Protein AF-A0A956BVB5-F1 (afdb_monomer_lite)

Foldseek 3Di:
DDQQPLVVCLVVLPLVSLQVNLVVCAVPLVVLLVVLVPDPDLSSLLSSLSSCLVPDDPSCLVSLLVLLVRDQDPDPCNVSSLLSNQSSLCRNVVHPVSSVVCVVPVVVSVVVSCCSNVVDDDPPPPPPPPPPPPPPDDPDDDDDDDDDDDDDDDDDDDDDDDPPDDDDDPVVVVVVVVVVVVVVVVVPDPDPPDDDDD

pLDDT: mean 77.58, std 19.48, range [37.84, 96.62]

Structure (mmCIF, N/CA/C/O backbone):
data_AF-A0A956BVB5-F1
#
_entry.id   AF-A0A956BVB5-F1
#
loop_
_atom_site.group_PDB
_atom_site.id
_atom_site.type_symbol
_atom_site.label_atom_id
_atom_site.label_alt_id
_atom_site.label_comp_id
_atom_site.label_asym_id
_atom_site.label_entity_id
_atom_site.label_seq_id
_atom_site.pdbx_PDB_ins_code
_atom_site.Cartn_x
_atom_site.Cartn_y
_atom_site.Cartn_z
_atom_site.occupancy
_atom_site.B_iso_or_equiv
_atom_site.auth_seq_id
_atom_site.auth_comp_id
_atom_site.auth_asym_id
_atom_site.auth_atom_id
_atom_site.pdbx_PDB_model_num
ATOM 1 N N . MET A 1 1 ? 12.104 -18.283 -15.709 1.00 55.97 1 MET A N 1
ATOM 2 C CA . MET A 1 1 ? 11.469 -16.970 -15.496 1.00 55.97 1 MET A CA 1
ATOM 3 C C . MET A 1 1 ? 12.466 -16.185 -14.679 1.00 55.97 1 MET A C 1
ATOM 5 O O . MET A 1 1 ? 12.850 -16.684 -13.627 1.00 55.97 1 MET A O 1
ATOM 9 N N . ASP A 1 2 ? 12.979 -15.084 -15.215 1.00 73.81 2 ASP A N 1
ATOM 10 C CA . ASP A 1 2 ? 13.984 -14.280 -14.521 1.00 73.81 2 ASP A CA 1
ATOM 11 C C . ASP A 1 2 ? 13.332 -13.592 -13.320 1.00 73.81 2 ASP A C 1
ATOM 13 O O . ASP A 1 2 ? 12.240 -13.033 -13.441 1.00 73.81 2 ASP A O 1
ATOM 17 N N . THR A 1 3 ? 13.965 -13.682 -12.150 1.00 77.25 3 THR A N 1
ATOM 18 C CA . THR A 1 3 ? 13.485 -12.994 -10.949 1.00 77.25 3 THR A CA 1
ATOM 19 C C . THR A 1 3 ? 13.528 -11.486 -11.209 1.00 77.25 3 THR A C 1
ATOM 21 O O . THR A 1 3 ? 14.569 -10.995 -11.652 1.00 77.25 3 THR A O 1
ATOM 24 N N . PRO A 1 4 ? 12.436 -10.741 -10.956 1.00 84.25 4 PRO A N 1
ATOM 25 C CA . PRO A 1 4 ? 12.439 -9.297 -11.142 1.00 84.25 4 PRO A CA 1
ATOM 26 C C . PRO A 1 4 ? 13.519 -8.655 -10.267 1.00 84.25 4 PRO A C 1
ATOM 28 O O . PRO A 1 4 ? 13.616 -8.938 -9.072 1.00 84.25 4 PRO A O 1
ATOM 31 N N . ASP A 1 5 ? 14.326 -7.784 -10.869 1.00 92.94 5 ASP A N 1
ATOM 32 C CA . ASP A 1 5 ? 15.335 -7.001 -10.161 1.00 92.94 5 ASP A CA 1
ATOM 33 C C . ASP A 1 5 ? 14.649 -5.881 -9.362 1.00 92.94 5 ASP A C 1
ATOM 35 O O . ASP A 1 5 ? 14.354 -4.797 -9.876 1.00 92.94 5 ASP A O 1
ATOM 39 N N . LEU A 1 6 ? 14.339 -6.186 -8.099 1.00 92.50 6 LEU A N 1
ATOM 40 C CA . LEU A 1 6 ? 13.600 -5.302 -7.197 1.00 92.50 6 LEU A CA 1
ATOM 41 C C . LEU A 1 6 ? 14.343 -3.985 -6.934 1.00 92.50 6 LEU A C 1
ATOM 43 O O . LEU A 1 6 ? 13.703 -2.940 -6.826 1.00 92.50 6 LEU A O 1
ATOM 47 N N . GLU A 1 7 ? 15.677 -4.011 -6.866 1.00 92.25 7 GLU A N 1
ATOM 48 C CA . GLU A 1 7 ? 16.479 -2.798 -6.666 1.00 92.25 7 GLU A CA 1
ATOM 49 C C . GLU A 1 7 ? 16.361 -1.867 -7.873 1.00 92.25 7 GLU A C 1
ATOM 51 O O . GLU A 1 7 ? 16.131 -0.668 -7.717 1.00 92.25 7 GLU A O 1
ATOM 56 N N . SER A 1 8 ? 16.425 -2.422 -9.085 1.00 94.06 8 SER A N 1
ATOM 57 C CA . SER A 1 8 ? 16.233 -1.660 -10.321 1.00 94.06 8 SER A CA 1
ATOM 58 C C . SER A 1 8 ? 14.813 -1.106 -10.471 1.00 94.06 8 SER A C 1
ATOM 60 O O . SER A 1 8 ? 14.632 -0.003 -10.994 1.00 94.06 8 SER A O 1
ATOM 62 N N . ILE A 1 9 ? 13.786 -1.826 -10.007 1.00 94.56 9 ILE A N 1
ATOM 63 C CA . ILE A 1 9 ? 12.401 -1.322 -9.968 1.00 94.56 9 ILE A CA 1
ATOM 64 C C . ILE A 1 9 ? 12.299 -0.100 -9.049 1.00 94.56 9 ILE A C 1
ATOM 66 O O . ILE A 1 9 ? 11.783 0.938 -9.468 1.00 94.56 9 ILE A O 1
ATOM 70 N N . LEU A 1 10 ? 12.833 -0.200 -7.828 1.00 93.88 10 LEU A N 1
ATOM 71 C CA . LEU A 1 10 ? 12.821 0.888 -6.848 1.00 93.88 10 LEU A CA 1
ATOM 72 C C . LEU A 1 10 ? 13.615 2.102 -7.346 1.00 93.88 10 LEU A C 1
ATOM 74 O O . LEU A 1 10 ? 13.089 3.212 -7.361 1.00 93.88 10 LEU A O 1
ATOM 78 N N . ALA A 1 11 ? 14.834 1.887 -7.849 1.00 92.62 11 ALA A N 1
ATOM 79 C CA . ALA A 1 11 ? 15.703 2.955 -8.344 1.00 92.62 11 ALA A CA 1
ATOM 80 C C . ALA A 1 11 ? 15.103 3.715 -9.539 1.00 92.62 11 ALA A C 1
ATOM 82 O O . ALA A 1 11 ? 15.291 4.924 -9.670 1.00 92.62 11 ALA A O 1
ATOM 83 N N . ARG A 1 12 ? 14.370 3.018 -10.418 1.00 94.25 12 ARG A N 1
ATOM 84 C CA . ARG A 1 12 ? 13.690 3.625 -11.577 1.00 94.25 12 ARG A CA 1
ATOM 85 C C . ARG A 1 12 ? 12.299 4.162 -11.252 1.00 94.25 12 ARG A C 1
ATOM 87 O O . ARG A 1 12 ? 11.697 4.790 -12.118 1.00 94.25 12 ARG A O 1
ATOM 94 N N . ARG A 1 13 ? 11.798 3.915 -10.038 1.00 92.38 13 ARG A N 1
ATOM 95 C CA . ARG A 1 13 ? 10.424 4.209 -9.612 1.00 92.38 13 ARG A CA 1
ATOM 96 C C . ARG A 1 13 ? 9.377 3.626 -10.568 1.00 92.38 13 ARG A C 1
ATOM 98 O O . ARG A 1 13 ? 8.402 4.272 -10.937 1.00 92.38 13 ARG A O 1
ATOM 105 N N . ASP A 1 14 ? 9.625 2.394 -10.999 1.00 93.12 14 ASP A N 1
ATOM 106 C CA . ASP A 1 14 ? 8.839 1.708 -12.020 1.00 93.12 14 ASP A CA 1
ATOM 107 C C . ASP A 1 14 ? 7.599 1.048 -11.402 1.00 93.12 14 ASP A C 1
ATOM 109 O O . ASP A 1 14 ? 7.657 -0.068 -10.884 1.00 93.12 14 ASP A O 1
ATOM 113 N N . LEU A 1 15 ? 6.465 1.748 -11.451 1.00 91.06 15 LEU A N 1
ATOM 114 C CA . LEU A 1 15 ? 5.201 1.250 -10.910 1.00 91.06 15 LEU A CA 1
ATOM 115 C C . LEU A 1 15 ? 4.720 -0.033 -11.606 1.00 91.06 15 LEU A C 1
ATOM 117 O O . LEU A 1 15 ? 4.288 -0.969 -10.936 1.00 91.06 15 LEU A O 1
ATOM 121 N N . ALA A 1 16 ? 4.835 -0.105 -12.934 1.00 91.50 16 ALA A N 1
ATOM 122 C CA . ALA A 1 16 ? 4.444 -1.293 -13.692 1.00 91.50 16 ALA A CA 1
ATOM 123 C C . ALA A 1 16 ? 5.341 -2.490 -13.339 1.00 91.50 16 ALA A C 1
ATOM 125 O O . ALA A 1 16 ? 4.863 -3.614 -13.166 1.00 91.50 16 ALA A O 1
ATOM 126 N N . GLY A 1 17 ? 6.641 -2.238 -13.161 1.00 93.81 17 GLY A N 1
ATOM 127 C CA . GLY A 1 17 ? 7.591 -3.221 -12.650 1.00 93.81 17 GLY A CA 1
ATOM 128 C C . GLY A 1 17 ? 7.235 -3.708 -11.244 1.00 93.81 17 GLY A C 1
ATOM 129 O O . GLY A 1 17 ? 7.260 -4.914 -10.994 1.00 93.81 17 GLY A O 1
ATOM 130 N N . ALA A 1 18 ? 6.849 -2.800 -10.342 1.00 93.19 18 ALA A N 1
ATOM 131 C CA . ALA A 1 18 ? 6.413 -3.141 -8.988 1.00 93.19 18 ALA A CA 1
ATOM 132 C C . ALA A 1 18 ? 5.157 -4.029 -8.993 1.00 93.19 18 ALA A C 1
ATOM 134 O O . ALA A 1 18 ? 5.101 -5.018 -8.260 1.00 93.19 18 ALA A O 1
ATOM 135 N N . GLU A 1 19 ? 4.178 -3.734 -9.851 1.00 91.50 19 GLU A N 1
ATOM 136 C CA . GLU A 1 19 ? 2.980 -4.562 -10.000 1.00 91.50 19 GLU A CA 1
ATOM 137 C C . GLU A 1 19 ? 3.315 -5.966 -10.522 1.00 91.50 19 GLU A C 1
ATOM 139 O O . GLU A 1 19 ? 2.896 -6.962 -9.927 1.00 91.50 19 GLU A O 1
ATOM 144 N N . ALA A 1 20 ? 4.139 -6.066 -11.569 1.00 91.62 20 ALA A N 1
ATOM 145 C CA . ALA A 1 20 ? 4.583 -7.351 -12.112 1.00 91.62 20 ALA A CA 1
ATOM 146 C C . ALA A 1 20 ? 5.406 -8.174 -11.100 1.00 91.62 20 ALA A C 1
ATOM 148 O O . ALA A 1 20 ? 5.367 -9.410 -11.100 1.00 91.62 20 ALA A O 1
ATOM 149 N N . ALA A 1 21 ? 6.139 -7.503 -10.208 1.00 92.44 21 ALA A N 1
ATOM 150 C CA . ALA A 1 21 ? 6.957 -8.158 -9.198 1.00 92.44 21 ALA A CA 1
ATOM 151 C C . ALA A 1 21 ? 6.141 -8.806 -8.068 1.00 92.44 21 ALA A C 1
ATOM 153 O O . ALA A 1 21 ? 6.642 -9.754 -7.464 1.00 92.44 21 ALA A O 1
ATOM 154 N N . ARG A 1 22 ? 4.891 -8.379 -7.810 1.00 92.38 22 ARG A N 1
ATOM 155 C CA . ARG A 1 22 ? 4.044 -8.841 -6.680 1.00 92.38 22 ARG A CA 1
ATOM 156 C C . ARG A 1 22 ? 4.004 -10.357 -6.502 1.00 92.38 22 ARG A C 1
ATOM 158 O O . ARG A 1 22 ? 4.163 -10.855 -5.387 1.00 92.38 22 ARG A O 1
ATOM 165 N N . ALA A 1 23 ? 3.866 -11.098 -7.602 1.00 89.88 23 ALA A N 1
ATOM 166 C CA . ALA A 1 23 ? 3.802 -12.562 -7.592 1.00 89.88 23 ALA A CA 1
ATOM 167 C C . ALA A 1 23 ? 5.080 -13.238 -7.049 1.00 89.88 23 ALA A C 1
ATOM 169 O O . ALA A 1 23 ? 5.040 -14.389 -6.619 1.00 89.88 23 ALA A O 1
ATOM 170 N N . HIS A 1 24 ? 6.206 -12.522 -7.037 1.00 89.19 24 HIS A N 1
ATOM 171 C CA . HIS A 1 24 ? 7.528 -13.029 -6.671 1.00 89.19 24 HIS A CA 1
ATOM 172 C C . HIS A 1 24 ? 8.010 -12.526 -5.299 1.00 89.19 24 HIS A C 1
ATOM 174 O O . HIS A 1 24 ? 9.074 -12.926 -4.835 1.00 89.19 24 HIS A O 1
ATOM 180 N N . VAL A 1 25 ? 7.242 -11.666 -4.623 1.00 90.69 25 VAL A N 1
ATOM 181 C CA . VAL A 1 25 ? 7.699 -10.926 -3.432 1.00 90.69 25 VAL A CA 1
ATOM 182 C C . VAL A 1 25 ? 7.831 -11.783 -2.170 1.00 90.69 25 VAL A C 1
ATOM 184 O O . VAL A 1 25 ? 8.587 -11.406 -1.279 1.00 90.69 25 VAL A O 1
ATOM 187 N N . GLY A 1 26 ? 7.170 -12.942 -2.076 1.00 86.06 26 GLY A N 1
ATOM 188 C CA . GLY A 1 26 ? 7.134 -13.773 -0.859 1.00 86.06 26 GLY A CA 1
ATOM 189 C C . GLY A 1 26 ? 8.495 -13.933 -0.147 1.00 86.06 26 GLY A C 1
ATOM 190 O O . GLY A 1 26 ? 8.646 -13.434 0.975 1.00 86.06 26 GLY A O 1
ATOM 191 N N . PRO A 1 27 ? 9.519 -14.525 -0.796 1.00 76.62 27 PRO A N 1
ATOM 192 C CA . PRO A 1 27 ? 10.867 -14.669 -0.229 1.00 76.62 27 PRO A CA 1
ATOM 193 C C . PRO A 1 27 ? 11.581 -13.341 0.083 1.00 76.62 27 PRO A C 1
ATOM 195 O O . PRO A 1 27 ? 12.492 -13.305 0.906 1.00 76.62 27 PRO A O 1
ATOM 198 N N . HIS A 1 28 ? 11.171 -12.243 -0.555 1.00 82.62 28 HIS A N 1
ATOM 199 C CA . HIS A 1 28 ? 11.814 -10.928 -0.489 1.00 82.62 28 HIS A CA 1
ATOM 200 C C . HIS A 1 28 ? 11.101 -9.931 0.437 1.00 82.62 28 HIS A C 1
ATOM 202 O O . HIS A 1 28 ? 11.572 -8.807 0.608 1.00 82.62 28 HIS A O 1
ATOM 208 N N . SER A 1 29 ? 9.992 -10.317 1.072 1.00 84.25 29 SER A N 1
ATOM 209 C CA . SER A 1 29 ? 9.190 -9.404 1.901 1.00 84.25 29 SER A CA 1
ATOM 210 C C . SER A 1 29 ? 9.977 -8.783 3.064 1.00 84.25 29 SER A C 1
ATOM 212 O O . SER A 1 29 ? 9.753 -7.621 3.402 1.00 84.25 29 SER A O 1
ATOM 214 N N . VAL A 1 30 ? 10.942 -9.510 3.640 1.00 87.56 30 VAL A N 1
ATOM 215 C CA . VAL A 1 30 ? 11.836 -8.988 4.691 1.00 87.56 30 VAL A CA 1
ATOM 216 C C . VAL A 1 30 ? 12.788 -7.925 4.136 1.00 87.56 30 VAL A C 1
ATOM 218 O O . VAL A 1 30 ? 12.961 -6.877 4.753 1.00 87.56 30 VAL A O 1
ATOM 221 N N . PHE A 1 31 ? 13.380 -8.165 2.961 1.00 91.94 31 PHE A N 1
ATOM 222 C CA . PHE A 1 31 ? 14.244 -7.189 2.289 1.00 91.94 31 PHE A CA 1
ATOM 223 C C . PHE A 1 31 ? 13.477 -5.898 1.984 1.00 91.94 31 PHE A C 1
ATOM 225 O O . PHE A 1 31 ? 13.933 -4.816 2.345 1.00 91.94 31 PHE A O 1
ATOM 232 N N . LEU A 1 32 ? 12.279 -6.018 1.408 1.00 94.62 32 LEU A N 1
ATOM 233 C CA . LEU A 1 32 ? 11.433 -4.869 1.089 1.00 94.62 32 LEU A CA 1
ATOM 234 C C . LEU A 1 32 ? 10.984 -4.114 2.344 1.00 94.62 32 LEU A C 1
ATOM 236 O O . LEU A 1 32 ? 11.036 -2.888 2.367 1.00 94.62 32 LEU A O 1
ATOM 240 N N . SER A 1 33 ? 10.625 -4.828 3.415 1.00 94.19 33 SER A N 1
ATOM 241 C CA . SER A 1 33 ? 10.301 -4.199 4.703 1.00 94.19 33 SER A CA 1
ATOM 242 C C . SER A 1 33 ? 11.494 -3.408 5.251 1.00 94.19 33 SER A C 1
ATOM 244 O O . SER A 1 33 ? 11.331 -2.289 5.725 1.00 94.19 33 SER A O 1
ATOM 246 N N . ASN A 1 34 ? 12.712 -3.947 5.141 1.00 94.25 34 ASN A N 1
ATOM 247 C CA . ASN A 1 34 ? 13.924 -3.231 5.542 1.00 94.25 34 ASN A CA 1
ATOM 248 C C . ASN A 1 34 ? 14.199 -2.004 4.658 1.00 94.25 34 ASN A C 1
ATOM 250 O O . ASN A 1 34 ? 14.630 -0.976 5.181 1.00 94.25 34 ASN A O 1
ATOM 254 N N . HIS A 1 35 ? 13.955 -2.089 3.345 1.00 95.38 35 HIS A N 1
ATOM 255 C CA . HIS A 1 35 ? 14.074 -0.944 2.433 1.00 95.38 35 HIS A CA 1
ATOM 256 C C . HIS A 1 35 ? 13.099 0.172 2.816 1.00 95.38 35 HIS A C 1
ATOM 258 O O . HIS A 1 35 ? 13.516 1.319 2.964 1.00 95.38 35 HIS A O 1
ATOM 264 N N . TYR A 1 36 ? 11.833 -0.182 3.071 1.00 96.44 36 TYR A N 1
ATOM 265 C CA . TYR A 1 36 ? 10.770 0.748 3.467 1.00 96.44 36 TYR A CA 1
ATOM 266 C C . TYR A 1 36 ? 11.174 1.634 4.653 1.00 96.44 36 TYR A C 1
ATOM 268 O O . TYR A 1 36 ? 11.035 2.854 4.598 1.00 96.44 36 TYR A O 1
ATOM 276 N N . TRP A 1 37 ? 11.723 1.031 5.712 1.00 96.00 37 TRP A N 1
ATOM 277 C CA . TRP A 1 37 ? 12.111 1.767 6.920 1.00 96.00 37 TRP A CA 1
ATOM 278 C C . TRP A 1 37 ? 13.387 2.598 6.760 1.00 96.00 37 TRP A C 1
ATOM 280 O O . TRP A 1 37 ? 13.595 3.542 7.521 1.00 96.00 37 TRP A O 1
ATOM 290 N N . ARG A 1 38 ? 14.250 2.266 5.793 1.00 96.62 38 ARG A N 1
ATOM 291 C CA . ARG A 1 38 ? 15.498 3.003 5.535 1.00 96.62 38 ARG A CA 1
ATOM 292 C C . ARG A 1 38 ? 15.295 4.207 4.631 1.00 96.62 38 ARG A C 1
ATOM 294 O O . ARG A 1 38 ? 15.959 5.223 4.826 1.00 96.62 38 ARG A O 1
ATOM 301 N N . THR A 1 39 ? 14.420 4.090 3.639 1.00 95.25 39 THR A N 1
ATOM 302 C CA . THR A 1 39 ? 14.155 5.187 2.711 1.00 95.25 39 THR A CA 1
ATOM 303 C C . THR A 1 39 ? 13.271 6.253 3.366 1.00 95.25 39 THR A C 1
ATOM 305 O O . THR A 1 39 ? 12.358 5.949 4.142 1.00 95.25 39 THR A O 1
ATOM 308 N N . GLN A 1 40 ? 13.557 7.522 3.075 1.00 92.38 40 GLN A N 1
ATOM 309 C CA . GLN A 1 40 ? 12.715 8.664 3.462 1.00 92.38 40 GLN A CA 1
ATOM 310 C C . GLN A 1 40 ? 11.792 9.109 2.320 1.00 92.38 40 GLN A C 1
ATOM 312 O O . GLN A 1 40 ? 10.955 9.988 2.512 1.00 92.38 40 GLN A O 1
ATOM 317 N N . ASP A 1 41 ? 11.942 8.515 1.134 1.00 91.19 41 ASP A N 1
ATOM 318 C CA . ASP A 1 41 ? 11.146 8.853 -0.035 1.00 91.19 41 ASP A CA 1
ATOM 319 C C . ASP A 1 41 ? 9.803 8.114 -0.010 1.00 91.19 41 ASP A C 1
ATOM 321 O O . ASP A 1 41 ? 9.736 6.884 -0.080 1.00 91.19 41 ASP A O 1
ATOM 325 N N . TRP A 1 42 ? 8.714 8.880 0.060 1.00 90.50 42 TRP A N 1
ATOM 326 C CA . TRP A 1 42 ? 7.358 8.338 0.057 1.00 90.50 42 TRP A CA 1
ATOM 327 C C . TRP A 1 42 ? 6.984 7.621 -1.242 1.00 90.50 42 TRP A C 1
ATOM 329 O O . TRP A 1 42 ? 6.160 6.707 -1.199 1.00 90.50 42 TRP A O 1
ATOM 339 N N . VAL A 1 43 ? 7.598 7.977 -2.374 1.00 90.19 43 VAL A N 1
ATOM 340 C CA . VAL A 1 43 ? 7.371 7.277 -3.647 1.00 90.19 43 VAL A CA 1
ATOM 341 C C . VAL A 1 43 ? 7.987 5.880 -3.604 1.00 90.19 43 VAL A C 1
ATOM 343 O O . VAL A 1 43 ? 7.364 4.911 -4.022 1.00 90.19 43 VAL A O 1
ATOM 346 N N . GLU A 1 44 ? 9.185 5.727 -3.040 1.00 92.62 44 GLU A N 1
ATOM 347 C CA . GLU A 1 44 ? 9.769 4.392 -2.863 1.00 92.62 44 GLU A CA 1
ATOM 348 C C . GLU A 1 44 ? 8.978 3.557 -1.852 1.00 92.62 44 GLU A C 1
ATOM 350 O O . GLU A 1 44 ? 8.745 2.367 -2.071 1.00 92.62 44 GLU A O 1
ATOM 355 N N . ARG A 1 45 ? 8.515 4.180 -0.760 1.00 94.44 45 ARG A N 1
ATOM 356 C CA . ARG A 1 45 ? 7.658 3.517 0.233 1.00 94.44 45 ARG A CA 1
ATOM 357 C C . ARG A 1 45 ? 6.355 3.006 -0.377 1.00 94.44 45 ARG A C 1
ATOM 359 O O . ARG A 1 45 ? 5.961 1.878 -0.082 1.00 94.44 45 ARG A O 1
ATOM 366 N N . SER A 1 46 ? 5.710 3.788 -1.245 1.00 93.19 46 SER A N 1
ATOM 367 C CA . SER A 1 46 ? 4.477 3.361 -1.916 1.00 93.19 46 SER A CA 1
ATOM 368 C C . SER A 1 46 ? 4.713 2.195 -2.876 1.00 93.19 46 SER A C 1
ATOM 370 O O . SER A 1 46 ? 3.918 1.255 -2.893 1.00 93.19 46 SER A O 1
ATOM 372 N N . LEU A 1 47 ? 5.836 2.182 -3.601 1.00 93.81 47 LEU A N 1
ATOM 373 C CA . LEU A 1 47 ? 6.219 1.051 -4.454 1.00 93.81 47 LEU A CA 1
ATOM 374 C C . LEU A 1 47 ? 6.450 -0.223 -3.641 1.00 93.81 47 LEU A C 1
ATOM 376 O O . LEU A 1 47 ? 5.987 -1.295 -4.034 1.00 93.81 47 LEU A O 1
ATOM 380 N N . VAL A 1 48 ? 7.118 -0.117 -2.488 1.00 95.69 48 VAL A N 1
ATOM 381 C CA . VAL A 1 48 ? 7.270 -1.255 -1.574 1.00 95.69 48 VAL A CA 1
ATOM 382 C C . VAL A 1 48 ? 5.908 -1.783 -1.134 1.00 95.69 48 VAL A C 1
ATOM 384 O O . VAL A 1 48 ? 5.681 -2.989 -1.224 1.00 95.69 48 VAL A O 1
ATOM 387 N N . VAL A 1 49 ? 4.999 -0.904 -0.704 1.00 95.62 49 VAL A N 1
ATOM 388 C CA . VAL A 1 49 ? 3.639 -1.292 -0.297 1.00 95.62 49 VAL A CA 1
ATOM 389 C C . VAL A 1 49 ? 2.928 -2.013 -1.433 1.00 95.62 49 VAL A C 1
ATOM 391 O O . VAL A 1 49 ? 2.418 -3.110 -1.221 1.00 95.62 49 VAL A O 1
ATOM 394 N N . HIS A 1 50 ? 2.971 -1.472 -2.651 1.00 93.56 50 HIS A N 1
ATOM 395 C CA . HIS A 1 50 ? 2.378 -2.120 -3.819 1.00 93.56 50 HIS A CA 1
ATOM 396 C C . HIS A 1 50 ? 2.951 -3.507 -4.104 1.00 93.56 50 HIS A C 1
ATOM 398 O O . HIS A 1 50 ? 2.192 -4.407 -4.460 1.00 93.56 50 HIS A O 1
ATOM 404 N N . MET A 1 51 ? 4.255 -3.708 -3.912 1.00 95.38 51 MET A N 1
ATOM 405 C CA . MET A 1 51 ? 4.889 -5.017 -4.072 1.00 95.38 51 MET A CA 1
ATOM 406 C C . MET A 1 51 ? 4.443 -6.017 -2.995 1.00 95.38 51 MET A C 1
ATOM 408 O O . MET A 1 51 ? 4.228 -7.191 -3.296 1.00 95.38 51 MET A O 1
ATOM 412 N N . VAL A 1 52 ? 4.284 -5.581 -1.740 1.00 95.62 52 VAL A N 1
ATOM 413 C CA . VAL A 1 52 ? 3.972 -6.481 -0.611 1.00 95.62 52 VAL A CA 1
ATOM 414 C C . VAL A 1 52 ? 2.476 -6.631 -0.315 1.00 95.62 52 VAL A C 1
ATOM 416 O O . VAL A 1 52 ? 2.125 -7.438 0.539 1.00 95.62 52 VAL A O 1
ATOM 419 N N . GLN A 1 53 ? 1.586 -5.901 -0.991 1.00 92.88 53 GLN A N 1
ATOM 420 C CA . GLN A 1 53 ? 0.166 -5.808 -0.613 1.00 92.88 53 GLN A CA 1
ATOM 421 C C . GLN A 1 53 ? -0.634 -7.124 -0.690 1.00 92.88 53 GLN A C 1
ATOM 423 O O . GLN A 1 53 ? -1.661 -7.247 -0.026 1.00 92.88 53 GLN A O 1
ATOM 428 N N . ASP A 1 54 ? -0.163 -8.122 -1.448 1.00 91.50 54 ASP A N 1
ATOM 429 C CA . ASP A 1 54 ? -0.767 -9.471 -1.491 1.00 91.50 54 ASP A CA 1
ATOM 430 C C . ASP A 1 54 ? -0.238 -10.408 -0.405 1.00 91.50 54 ASP A C 1
ATOM 432 O O . ASP A 1 54 ? -0.778 -11.492 -0.172 1.00 91.50 54 ASP A O 1
ATOM 436 N N . GLN A 1 55 ? 0.853 -10.018 0.245 1.00 91.19 55 GLN A N 1
ATOM 437 C CA . GLN A 1 55 ? 1.504 -10.835 1.247 1.00 91.19 55 GLN A CA 1
ATOM 438 C C . GLN A 1 55 ? 0.773 -10.708 2.582 1.00 91.19 55 GLN A C 1
ATOM 440 O O . GLN A 1 55 ? 0.211 -9.671 2.932 1.00 91.19 55 GLN A O 1
ATOM 445 N N . ARG A 1 56 ? 0.822 -11.784 3.365 1.00 86.62 56 ARG A N 1
ATOM 446 C CA . ARG A 1 56 ? 0.324 -11.802 4.740 1.00 86.62 56 ARG A CA 1
ATOM 447 C C . ARG A 1 56 ? 1.478 -12.102 5.676 1.00 86.62 56 ARG A C 1
ATOM 449 O O . ARG A 1 56 ? 2.230 -13.049 5.464 1.00 86.62 56 ARG A O 1
ATOM 456 N N . GLY A 1 57 ? 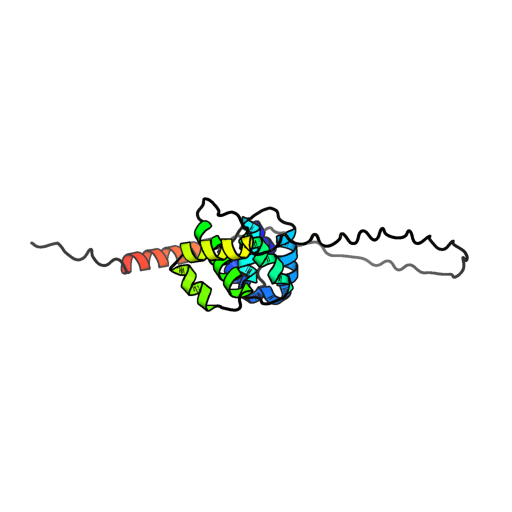1.607 -11.305 6.726 1.00 85.31 57 GLY A N 1
ATOM 457 C CA . GLY A 1 57 ? 2.616 -11.530 7.746 1.00 85.31 57 GLY A CA 1
ATOM 458 C C . GLY A 1 57 ? 2.524 -10.504 8.869 1.00 85.31 57 GLY A C 1
ATOM 459 O O . GLY A 1 57 ? 2.178 -9.349 8.612 1.00 85.31 57 GLY A O 1
ATOM 460 N N . PRO A 1 58 ? 2.838 -10.894 10.116 1.00 86.50 58 PRO A N 1
ATOM 461 C CA . PRO A 1 58 ? 2.786 -9.981 11.256 1.00 86.50 58 PRO A CA 1
ATOM 462 C C . PRO A 1 58 ? 3.744 -8.791 11.092 1.00 86.50 58 PRO A C 1
ATOM 464 O O . PRO A 1 58 ? 3.444 -7.697 11.561 1.00 86.50 58 PRO A O 1
ATOM 467 N N . HIS A 1 59 ? 4.857 -8.970 10.372 1.00 85.31 59 HIS A N 1
ATOM 468 C CA . HIS A 1 59 ? 5.835 -7.915 10.088 1.00 85.31 59 HIS A CA 1
ATOM 469 C C . HIS A 1 59 ? 5.307 -6.817 9.158 1.00 85.31 59 HIS A C 1
ATOM 471 O O . HIS A 1 59 ? 5.764 -5.681 9.247 1.00 85.31 59 HIS A O 1
ATOM 477 N N . LEU A 1 60 ? 4.323 -7.122 8.305 1.00 91.44 60 LEU A N 1
ATOM 478 C CA . LEU A 1 60 ? 3.742 -6.149 7.373 1.00 91.44 60 LEU A CA 1
ATOM 479 C C . LEU A 1 60 ? 2.732 -5.220 8.049 1.00 91.44 60 LEU A C 1
ATOM 481 O O . LEU A 1 60 ? 2.501 -4.118 7.564 1.00 91.44 60 LEU A O 1
ATOM 485 N N . ARG A 1 61 ? 2.173 -5.615 9.202 1.00 93.81 61 ARG A N 1
ATOM 486 C CA . ARG A 1 61 ? 1.181 -4.809 9.931 1.00 93.81 61 ARG A CA 1
ATOM 487 C C . ARG A 1 61 ? 1.722 -3.423 10.293 1.00 93.81 61 ARG A C 1
ATOM 489 O O . ARG A 1 61 ? 1.028 -2.431 10.104 1.00 93.81 61 ARG A O 1
ATOM 496 N N . SER A 1 62 ? 2.963 -3.352 10.778 1.00 93.44 62 SER A N 1
ATOM 497 C CA . SER A 1 62 ? 3.602 -2.075 11.127 1.00 93.44 62 SER A CA 1
ATOM 498 C C . SER A 1 62 ? 3.833 -1.192 9.902 1.00 93.44 62 SER A C 1
ATOM 500 O O . SER A 1 62 ? 3.681 0.021 9.993 1.00 93.44 62 SER A O 1
ATOM 502 N N . LEU A 1 63 ? 4.200 -1.799 8.772 1.00 95.38 63 LEU A N 1
ATOM 503 C CA . LEU A 1 63 ? 4.426 -1.098 7.511 1.00 95.38 63 LEU A CA 1
ATOM 504 C C . LEU A 1 63 ? 3.110 -0.528 6.972 1.00 95.38 63 LEU A C 1
ATOM 506 O O . LEU A 1 63 ? 3.054 0.642 6.614 1.00 95.38 63 LEU A O 1
ATOM 510 N N . PHE A 1 64 ? 2.036 -1.322 6.976 1.00 96.19 64 PHE A N 1
ATOM 511 C CA . PHE A 1 64 ? 0.715 -0.866 6.546 1.00 96.19 64 PHE A CA 1
ATOM 512 C C . PHE A 1 64 ? 0.184 0.266 7.426 1.00 96.19 64 PHE A C 1
ATOM 514 O O . PHE A 1 64 ? -0.284 1.259 6.881 1.00 96.19 64 PHE A O 1
ATOM 521 N N . ASN A 1 65 ? 0.324 0.168 8.752 1.00 95.50 65 ASN A N 1
ATOM 522 C CA . ASN A 1 65 ? -0.067 1.244 9.667 1.00 95.50 65 ASN A CA 1
ATOM 523 C C . ASN A 1 65 ? 0.701 2.550 9.409 1.00 95.50 65 ASN A C 1
ATOM 525 O O . ASN A 1 65 ? 0.084 3.609 9.358 1.00 95.50 65 ASN A O 1
ATOM 529 N N . ASP A 1 66 ? 2.024 2.493 9.215 1.00 95.88 66 ASP A N 1
ATOM 530 C CA . ASP A 1 66 ? 2.820 3.685 8.874 1.00 95.88 66 ASP A CA 1
ATOM 531 C C . ASP A 1 66 ? 2.405 4.276 7.522 1.00 95.88 66 ASP A C 1
ATOM 533 O O . ASP A 1 66 ? 2.268 5.490 7.385 1.00 95.88 66 ASP A O 1
ATOM 537 N N . PHE A 1 67 ? 2.121 3.423 6.537 1.00 96.50 67 PHE A N 1
ATOM 538 C CA . PHE A 1 67 ? 1.703 3.879 5.218 1.00 96.50 67 PHE A CA 1
ATOM 539 C C . PHE A 1 67 ? 0.316 4.538 5.206 1.00 96.50 67 PHE A C 1
ATOM 541 O O . PHE A 1 67 ? 0.058 5.408 4.375 1.00 96.50 67 PHE A O 1
ATOM 548 N N . LEU A 1 68 ? -0.584 4.196 6.135 1.00 95.62 68 LEU A N 1
ATOM 549 C CA . LEU A 1 68 ? -1.853 4.923 6.275 1.00 95.62 68 LEU A CA 1
ATOM 550 C C . LEU A 1 68 ? -1.635 6.402 6.631 1.00 95.62 68 LEU A C 1
ATOM 552 O O . LEU A 1 68 ? -2.397 7.257 6.177 1.00 95.62 68 LEU A O 1
ATOM 556 N N . CYS A 1 69 ? -0.551 6.712 7.347 1.00 93.31 69 CYS A N 1
ATOM 557 C CA . CYS A 1 69 ? -0.123 8.074 7.663 1.00 93.31 69 CYS A CA 1
ATOM 558 C C . CYS A 1 69 ? 0.598 8.776 6.500 1.00 93.31 69 CYS A C 1
ATOM 560 O O . CYS A 1 69 ? 0.998 9.933 6.653 1.00 93.31 69 CYS A O 1
ATOM 562 N N . ALA A 1 70 ? 0.798 8.104 5.358 1.00 90.94 70 ALA A N 1
ATOM 563 C CA . ALA A 1 70 ? 1.481 8.693 4.215 1.00 90.94 70 ALA A CA 1
ATOM 564 C C . ALA A 1 70 ? 0.772 9.986 3.773 1.00 90.94 70 ALA A C 1
ATOM 566 O O . ALA A 1 70 ? -0.464 10.000 3.668 1.00 90.94 70 ALA A O 1
ATOM 567 N N . PRO A 1 71 ? 1.523 11.063 3.485 1.00 88.19 71 PRO A N 1
ATOM 568 C CA . PRO A 1 71 ? 0.940 12.284 2.959 1.00 88.19 71 PRO A CA 1
ATOM 569 C C . PRO A 1 71 ? 0.271 11.993 1.614 1.00 88.19 71 PRO A C 1
ATOM 571 O O . PRO A 1 71 ? 0.801 11.239 0.797 1.00 88.19 71 PRO A O 1
ATOM 574 N N . GLU A 1 72 ? -0.888 12.602 1.378 1.00 81.62 72 GLU A N 1
ATOM 575 C CA . GLU A 1 72 ? -1.525 12.550 0.063 1.00 81.62 72 GLU A CA 1
ATOM 576 C C . GLU A 1 72 ? -0.631 13.290 -0.946 1.00 81.62 72 GLU A C 1
ATOM 578 O O . GLU A 1 72 ? -0.354 14.481 -0.756 1.00 81.62 72 GLU A O 1
ATOM 583 N N . PRO A 1 73 ? -0.128 12.625 -2.000 1.00 74.31 73 PRO A N 1
ATOM 584 C CA . PRO A 1 73 ? 0.685 13.305 -2.993 1.00 74.31 73 PRO A CA 1
ATOM 585 C C . PRO A 1 73 ? -0.193 14.265 -3.803 1.00 74.31 73 PRO A C 1
ATOM 587 O O . PRO A 1 73 ? -1.299 13.928 -4.215 1.00 74.31 73 PRO A O 1
ATOM 590 N N . ALA A 1 74 ? 0.325 15.458 -4.096 1.00 65.50 74 ALA A N 1
ATOM 591 C CA . ALA A 1 74 ? -0.379 16.479 -4.879 1.00 65.50 74 ALA A CA 1
ATOM 592 C C . ALA A 1 74 ? -0.452 16.178 -6.398 1.00 65.50 74 ALA A C 1
ATOM 594 O O . ALA A 1 74 ? -0.799 17.060 -7.180 1.00 65.50 74 ALA A O 1
ATOM 595 N N . SER A 1 75 ? -0.060 14.977 -6.837 1.00 69.44 75 SER A N 1
ATOM 596 C CA . SER A 1 75 ? 0.243 14.638 -8.236 1.00 69.44 75 SER A CA 1
ATOM 597 C C . SER A 1 75 ? -0.488 13.380 -8.732 1.00 69.44 75 SER A C 1
ATOM 599 O O . SER A 1 75 ? -1.306 12.797 -8.022 1.00 69.44 75 SER A O 1
ATOM 601 N N . GLU A 1 76 ? -0.147 12.941 -9.950 1.00 64.69 76 GLU A N 1
ATOM 602 C CA . GLU A 1 76 ? -0.613 11.724 -10.647 1.00 64.69 76 GLU A CA 1
ATOM 603 C C . GLU A 1 76 ? -0.572 10.422 -9.819 1.00 64.69 76 GLU A C 1
ATOM 605 O O . GLU A 1 76 ? -1.279 9.469 -10.127 1.00 64.69 76 GLU A O 1
ATOM 610 N N . TYR A 1 77 ? 0.192 10.384 -8.724 1.00 66.50 77 TYR A N 1
ATOM 611 C CA . TYR A 1 77 ? 0.271 9.232 -7.818 1.00 66.50 77 TYR A CA 1
ATOM 612 C C . TYR A 1 77 ? -0.847 9.188 -6.764 1.00 66.50 77 TYR A C 1
ATOM 614 O O . TYR A 1 77 ? -0.931 8.216 -6.014 1.00 66.50 77 TYR A O 1
ATOM 622 N N . SER A 1 78 ? -1.704 10.212 -6.687 1.00 81.81 78 SER A N 1
ATOM 623 C CA . SER A 1 78 ? -2.796 10.303 -5.703 1.00 81.81 78 SER A CA 1
ATOM 624 C C . SER A 1 78 ? -3.749 9.111 -5.780 1.00 81.81 78 SER A C 1
ATOM 626 O O . SER A 1 78 ? -4.134 8.546 -4.752 1.00 81.81 78 SER A O 1
ATOM 628 N N . GLU A 1 79 ? -4.087 8.667 -6.991 1.00 86.88 79 GLU A N 1
ATOM 629 C CA . GLU A 1 79 ? -5.001 7.542 -7.161 1.00 86.88 79 GLU A CA 1
ATOM 630 C C . GLU A 1 79 ? -4.396 6.244 -6.615 1.00 86.88 79 GLU A C 1
ATOM 632 O O . GLU A 1 79 ? -5.008 5.588 -5.763 1.00 86.88 79 GLU A O 1
ATOM 637 N N . HIS A 1 80 ? -3.162 5.946 -7.029 1.00 86.06 80 HIS A N 1
ATOM 638 C CA . HIS A 1 80 ? -2.403 4.768 -6.615 1.00 86.06 80 HIS A CA 1
ATOM 639 C C . HIS A 1 80 ? -2.156 4.724 -5.109 1.00 86.06 80 HIS A C 1
ATOM 641 O O . HIS A 1 80 ? -2.363 3.681 -4.489 1.00 86.06 80 HIS A O 1
ATOM 647 N N . VAL A 1 81 ? -1.770 5.851 -4.501 1.00 89.81 81 VAL A N 1
ATOM 648 C CA . VAL A 1 81 ? -1.534 5.920 -3.053 1.00 89.81 81 VAL A CA 1
ATOM 649 C C . VAL A 1 81 ? -2.806 5.605 -2.285 1.00 89.81 81 VAL A C 1
ATOM 651 O O . VAL A 1 81 ? -2.769 4.780 -1.373 1.00 89.81 81 VAL A O 1
ATOM 654 N N . ALA A 1 82 ? -3.944 6.184 -2.657 1.00 90.75 82 ALA A N 1
ATOM 655 C CA . ALA A 1 82 ? -5.162 5.893 -1.917 1.00 90.75 82 ALA A CA 1
ATOM 656 C C . ALA A 1 82 ? -5.748 4.502 -2.242 1.00 90.75 82 ALA A C 1
ATOM 658 O O . ALA A 1 82 ? -6.312 3.874 -1.350 1.00 90.75 82 ALA A O 1
ATOM 659 N N . LEU A 1 83 ? -5.521 3.926 -3.433 1.00 90.06 83 LEU A N 1
ATOM 660 C CA . LEU A 1 83 ? -5.801 2.495 -3.647 1.00 90.06 83 LEU A CA 1
ATOM 661 C C . LEU A 1 83 ? -4.908 1.605 -2.763 1.00 90.06 83 LEU A C 1
ATOM 663 O O . LEU A 1 83 ? -5.394 0.657 -2.152 1.00 90.06 83 LEU A O 1
ATOM 667 N N . ALA A 1 84 ? -3.622 1.931 -2.625 1.00 93.12 84 ALA A N 1
ATOM 668 C CA . ALA A 1 84 ? -2.727 1.222 -1.714 1.00 93.12 84 ALA A CA 1
ATOM 669 C C . ALA A 1 84 ? -3.184 1.356 -0.248 1.00 93.12 84 ALA A C 1
ATOM 671 O O . ALA A 1 84 ? -3.198 0.361 0.474 1.00 93.12 84 ALA A O 1
ATOM 672 N N . LYS A 1 85 ? -3.649 2.537 0.186 1.00 95.50 85 LYS A N 1
ATOM 673 C CA . LYS A 1 85 ? -4.252 2.726 1.521 1.00 95.50 85 LYS A CA 1
ATOM 674 C C . LYS A 1 85 ? -5.511 1.879 1.719 1.00 95.50 85 LYS A C 1
ATOM 676 O O . LYS A 1 85 ? -5.666 1.281 2.783 1.00 95.50 85 LYS A O 1
ATOM 681 N N . ALA A 1 86 ? -6.369 1.775 0.703 1.00 95.69 86 ALA A N 1
ATOM 682 C CA . ALA A 1 86 ? -7.535 0.892 0.730 1.00 95.69 86 ALA A CA 1
ATOM 683 C C . ALA A 1 86 ? -7.130 -0.575 0.945 1.00 95.69 86 ALA A C 1
ATOM 685 O O . ALA A 1 86 ? -7.709 -1.258 1.791 1.00 95.69 86 ALA A O 1
ATOM 686 N N . VAL A 1 87 ? -6.095 -1.048 0.241 1.00 95.25 87 VAL A N 1
ATOM 687 C CA . VAL A 1 87 ? -5.571 -2.412 0.421 1.00 95.25 87 VAL A CA 1
ATOM 688 C C . VAL A 1 87 ? -4.948 -2.598 1.807 1.00 95.25 87 VAL A C 1
ATOM 690 O O . VAL A 1 87 ? -5.207 -3.613 2.453 1.00 95.25 87 VAL A O 1
ATOM 693 N N . CYS A 1 88 ? -4.189 -1.619 2.310 1.00 96.19 88 CYS A N 1
ATOM 694 C CA . CYS A 1 88 ? -3.656 -1.642 3.673 1.00 96.19 88 CYS A CA 1
ATOM 695 C C . CYS A 1 88 ? -4.778 -1.792 4.712 1.00 96.19 88 CYS A C 1
ATOM 697 O O . CYS A 1 88 ? -4.710 -2.693 5.546 1.00 96.19 88 CYS A O 1
ATOM 699 N N . LEU A 1 89 ? -5.833 -0.971 4.642 1.00 96.19 89 LEU A N 1
ATOM 700 C CA . LEU A 1 89 ? -6.983 -1.066 5.550 1.00 96.19 89 LEU A CA 1
ATOM 701 C C . LEU A 1 89 ? -7.681 -2.427 5.461 1.00 96.19 89 LEU A C 1
ATOM 703 O O . LEU A 1 89 ? -7.944 -3.052 6.491 1.00 96.19 89 LEU A O 1
ATOM 707 N N . ALA A 1 90 ? -7.929 -2.915 4.245 1.00 95.56 90 ALA A N 1
ATOM 708 C CA . ALA A 1 90 ? -8.526 -4.226 4.009 1.00 95.56 90 ALA A CA 1
ATOM 709 C C . ALA A 1 90 ? -7.703 -5.357 4.650 1.00 95.56 90 ALA A C 1
ATOM 711 O O . ALA A 1 90 ? -8.255 -6.224 5.329 1.00 95.56 90 ALA A O 1
ATOM 712 N N . GLN A 1 91 ? -6.374 -5.324 4.504 1.00 94.44 91 GLN A N 1
ATOM 713 C CA . GLN A 1 91 ? -5.465 -6.289 5.132 1.00 94.44 91 GLN A CA 1
ATOM 714 C C . GLN A 1 91 ? -5.463 -6.173 6.662 1.00 94.44 91 GLN A C 1
ATOM 716 O O . GLN A 1 91 ? -5.499 -7.187 7.360 1.00 94.44 91 GLN A O 1
ATOM 721 N N . LEU A 1 92 ? -5.444 -4.951 7.201 1.00 94.50 92 LEU A N 1
ATOM 722 C CA . LEU A 1 92 ? -5.405 -4.696 8.644 1.00 94.50 92 LEU A CA 1
ATOM 723 C C . LEU A 1 92 ? -6.678 -5.146 9.366 1.00 94.50 92 LEU A C 1
ATOM 725 O O . LEU A 1 92 ? -6.580 -5.624 10.502 1.00 94.50 92 LEU A O 1
ATOM 729 N N . ARG A 1 93 ? -7.832 -5.004 8.703 1.00 94.81 93 ARG A N 1
ATOM 730 C CA . ARG A 1 93 ? -9.162 -5.402 9.192 1.00 94.81 93 ARG A CA 1
ATOM 731 C C . ARG A 1 93 ? -9.544 -6.836 8.816 1.00 94.81 93 ARG A C 1
ATOM 733 O O . ARG A 1 93 ? -10.473 -7.387 9.395 1.00 94.81 93 ARG A O 1
ATOM 740 N N . GLY A 1 94 ? -8.818 -7.450 7.882 1.00 94.44 94 GLY A N 1
ATOM 741 C CA . GLY A 1 94 ? -9.097 -8.800 7.398 1.00 94.44 94 GLY A CA 1
ATOM 742 C C . GLY A 1 94 ? -10.319 -8.892 6.480 1.00 94.44 94 GLY A C 1
ATOM 743 O O . GLY A 1 94 ? -10.906 -9.967 6.380 1.00 94.44 94 GLY A O 1
ATOM 744 N N . ASP A 1 95 ? -10.690 -7.799 5.808 1.00 95.81 95 ASP A N 1
ATOM 745 C CA . ASP A 1 95 ? -11.852 -7.726 4.919 1.00 95.81 95 ASP A CA 1
ATOM 746 C C . ASP A 1 95 ? -11.455 -7.215 3.519 1.00 95.81 95 ASP A C 1
ATOM 748 O O . ASP A 1 95 ? -11.318 -6.007 3.312 1.00 95.81 95 ASP A O 1
ATOM 752 N N . PRO A 1 96 ? -11.275 -8.114 2.532 1.00 92.31 96 PRO A N 1
ATOM 753 C CA . PRO A 1 96 ? -10.906 -7.728 1.173 1.00 92.31 96 PRO A CA 1
ATOM 754 C C . PRO A 1 96 ? -12.031 -7.011 0.412 1.00 92.31 96 PRO A C 1
ATOM 756 O O . PRO A 1 96 ? -11.743 -6.344 -0.582 1.00 92.31 96 PRO A O 1
ATOM 759 N N . SER A 1 97 ? -13.294 -7.116 0.849 1.00 94.06 97 SER A N 1
ATOM 760 C CA . SER A 1 97 ? -14.419 -6.452 0.172 1.00 94.06 97 SER A CA 1
ATOM 761 C C . SER A 1 97 ? -14.355 -4.925 0.286 1.00 94.06 97 SER A C 1
ATOM 763 O O . SER A 1 97 ? -14.850 -4.214 -0.592 1.00 94.06 97 SER A O 1
ATOM 765 N N . LEU A 1 98 ? -13.645 -4.421 1.302 1.00 93.94 98 LEU A N 1
ATOM 766 C CA . LEU A 1 98 ? -13.402 -2.996 1.509 1.00 93.94 98 LEU A CA 1
ATOM 767 C C . LEU A 1 98 ? -12.668 -2.338 0.336 1.00 93.94 98 LEU A C 1
ATOM 769 O O . LEU A 1 98 ? -12.921 -1.175 0.043 1.00 93.94 98 LEU A O 1
ATOM 773 N N . VAL A 1 99 ? -11.801 -3.065 -0.378 1.00 94.50 99 VAL A N 1
ATOM 774 C CA . VAL A 1 99 ? -11.080 -2.489 -1.526 1.00 94.50 99 VAL A CA 1
ATOM 775 C C . VAL A 1 99 ? -12.057 -2.053 -2.616 1.00 94.50 99 VAL A C 1
ATOM 777 O O . VAL A 1 99 ? -11.939 -0.940 -3.117 1.00 94.50 99 VAL A O 1
ATOM 780 N N . ALA A 1 100 ? -13.044 -2.895 -2.942 1.00 94.06 100 ALA A N 1
ATOM 781 C CA . ALA A 1 100 ? -14.079 -2.556 -3.917 1.00 94.06 100 ALA A CA 1
ATOM 782 C C . ALA A 1 100 ? -14.964 -1.405 -3.413 1.00 94.06 100 ALA A C 1
ATOM 784 O O . ALA A 1 100 ? -15.263 -0.487 -4.164 1.00 94.06 100 ALA A O 1
ATOM 785 N N . HIS A 1 101 ? -15.312 -1.400 -2.122 1.00 94.19 101 HIS A N 1
ATOM 786 C CA . HIS A 1 101 ? -16.077 -0.305 -1.520 1.00 94.19 101 HIS A CA 1
ATOM 787 C C . HIS A 1 101 ? -15.374 1.060 -1.665 1.00 94.19 101 HIS A C 1
ATOM 789 O O . HIS A 1 101 ? -15.999 2.047 -2.047 1.00 94.19 101 HIS A O 1
ATOM 795 N N . TYR A 1 102 ? -14.065 1.114 -1.415 1.00 94.38 102 TYR A N 1
ATOM 796 C CA . TYR A 1 102 ? -13.284 2.353 -1.475 1.00 94.38 102 TYR A CA 1
ATOM 797 C C . TYR A 1 102 ? -12.919 2.809 -2.896 1.00 94.38 102 TYR A C 1
ATOM 799 O O . TYR A 1 102 ? -12.463 3.944 -3.067 1.00 94.38 102 TYR A O 1
ATOM 807 N N . GLN A 1 103 ? -13.089 1.954 -3.910 1.00 90.81 103 GLN A N 1
ATOM 808 C CA . GLN A 1 103 ? -12.969 2.372 -5.310 1.00 90.81 103 GLN A CA 1
ATOM 809 C C . GLN A 1 103 ? -14.085 3.356 -5.680 1.00 90.81 103 GLN A C 1
ATOM 811 O O . GLN A 1 103 ? -13.812 4.350 -6.350 1.00 90.81 103 GLN A O 1
ATOM 816 N N . ASP A 1 104 ? -15.296 3.126 -5.170 1.00 90.56 104 ASP A N 1
ATOM 817 C CA . ASP A 1 104 ? -16.469 3.955 -5.460 1.00 90.56 104 ASP A CA 1
ATOM 818 C C . ASP A 1 104 ? -16.658 5.115 -4.463 1.00 90.56 104 ASP A C 1
ATOM 820 O O . ASP A 1 104 ? -17.281 6.123 -4.802 1.00 90.56 104 ASP A O 1
ATOM 824 N N . ASP A 1 105 ? -16.113 5.012 -3.243 1.00 94.19 105 ASP A N 1
ATOM 825 C CA . ASP A 1 105 ? -16.257 6.032 -2.194 1.00 94.19 105 ASP A CA 1
ATOM 826 C C . ASP A 1 105 ? -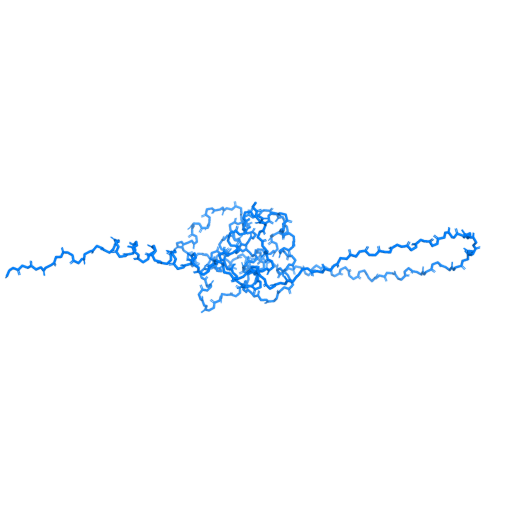14.914 6.404 -1.536 1.00 94.19 105 ASP A C 1
ATOM 828 O O . ASP A 1 105 ? -14.472 5.845 -0.525 1.00 94.19 105 ASP A O 1
ATOM 832 N N . ARG A 1 106 ? -14.254 7.415 -2.113 1.00 90.75 106 ARG A N 1
ATOM 833 C CA . ARG A 1 106 ? -12.966 7.944 -1.625 1.00 90.75 106 ARG A CA 1
ATOM 834 C C . ARG A 1 106 ? -13.086 8.696 -0.306 1.00 90.75 106 ARG A C 1
ATOM 836 O O . ARG A 1 106 ? -12.126 8.765 0.458 1.00 90.75 106 ARG A O 1
ATOM 843 N N . GLU A 1 107 ? -14.255 9.254 -0.031 1.00 91.88 107 GLU A N 1
ATOM 844 C CA . GLU A 1 107 ? -14.505 9.998 1.195 1.00 91.88 107 GLU A CA 1
ATOM 845 C C . GLU A 1 107 ? -14.724 9.040 2.375 1.00 91.88 107 GLU A C 1
ATOM 847 O O . GLU A 1 107 ? -14.254 9.304 3.485 1.00 91.88 107 GLU A O 1
ATOM 852 N N . ALA A 1 108 ? -15.353 7.884 2.132 1.00 94.75 108 ALA A N 1
ATOM 853 C CA . ALA A 1 108 ? -15.373 6.777 3.084 1.00 94.75 108 ALA A CA 1
ATOM 854 C C . ALA A 1 108 ? -13.965 6.266 3.394 1.00 94.75 108 ALA A C 1
ATOM 856 O O . ALA A 1 108 ? -13.628 6.125 4.570 1.00 94.75 108 ALA A O 1
ATOM 857 N N . LEU A 1 109 ? -13.120 6.077 2.374 1.00 95.12 109 LEU A N 1
ATOM 858 C CA . LEU A 1 109 ? -11.719 5.708 2.585 1.00 95.12 109 LEU A CA 1
ATOM 859 C C . LEU A 1 109 ? -11.001 6.721 3.484 1.00 95.12 109 LEU A C 1
ATOM 861 O O . LEU A 1 109 ? -10.382 6.328 4.469 1.00 95.12 109 LEU A O 1
ATOM 865 N N . ARG A 1 110 ? -11.097 8.020 3.175 1.00 92.44 110 ARG A N 1
ATOM 866 C CA . ARG A 1 110 ? -10.446 9.082 3.959 1.00 92.44 110 ARG A CA 1
ATOM 867 C C . ARG A 1 110 ? -10.866 9.041 5.428 1.00 92.44 110 ARG A C 1
ATOM 869 O O . ARG A 1 110 ? -10.008 9.057 6.307 1.00 92.44 110 ARG A O 1
ATOM 876 N N . ARG A 1 111 ? -12.171 8.937 5.689 1.00 94.50 111 ARG A N 1
ATOM 877 C CA . ARG A 1 111 ? -12.732 8.861 7.046 1.00 94.50 111 ARG A CA 1
ATOM 878 C C . ARG A 1 111 ? -12.230 7.639 7.809 1.00 94.50 111 ARG A C 1
ATOM 880 O O . ARG A 1 111 ? -11.884 7.748 8.982 1.00 94.50 111 ARG A O 1
ATOM 887 N N . ASP A 1 112 ? -12.175 6.490 7.147 1.00 95.75 112 ASP A N 1
ATOM 888 C CA . ASP A 1 112 ? -11.736 5.243 7.764 1.00 95.75 112 ASP A CA 1
ATOM 889 C C . ASP A 1 112 ? -10.229 5.230 8.032 1.00 95.75 112 ASP A C 1
ATOM 891 O O . ASP A 1 112 ? -9.811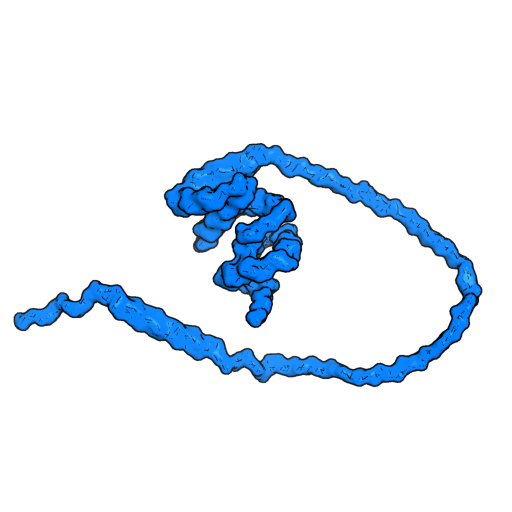 4.729 9.075 1.00 95.75 112 ASP A O 1
ATOM 895 N N . VAL A 1 113 ? -9.425 5.820 7.140 1.00 94.88 113 VAL A N 1
ATOM 896 C CA . VAL A 1 113 ? -7.990 6.053 7.368 1.00 94.88 113 VAL A CA 1
ATOM 897 C C . VAL A 1 113 ? -7.792 6.981 8.567 1.00 94.88 113 VAL A C 1
ATOM 899 O O . VAL A 1 113 ? -7.003 6.664 9.454 1.00 94.88 113 VAL A O 1
ATOM 902 N N . GLU A 1 114 ? -8.527 8.094 8.640 1.00 92.88 114 GLU A N 1
ATOM 903 C CA . GLU A 1 114 ? -8.471 9.025 9.775 1.00 92.88 114 GLU A CA 1
ATOM 904 C C . GLU A 1 114 ? -8.872 8.354 11.093 1.00 92.88 114 GLU A C 1
ATOM 906 O O . GLU A 1 114 ? -8.225 8.578 12.115 1.00 92.88 114 GLU A O 1
ATOM 911 N N . ALA A 1 115 ? -9.897 7.499 11.080 1.00 93.00 115 ALA A N 1
ATOM 912 C CA . ALA A 1 115 ? -10.317 6.743 12.254 1.00 93.00 115 ALA A CA 1
ATOM 913 C C . ALA A 1 115 ? -9.261 5.716 12.697 1.00 93.00 115 ALA A C 1
ATOM 915 O O . ALA A 1 115 ? -8.999 5.587 13.892 1.00 93.00 115 ALA A O 1
ATOM 916 N N . GLU A 1 116 ? -8.630 5.012 11.753 1.00 93.62 116 GLU A N 1
ATOM 917 C CA . GLU A 1 116 ? -7.585 4.022 12.045 1.00 93.62 116 GLU A CA 1
ATOM 918 C C . GLU A 1 116 ? -6.324 4.692 12.617 1.00 93.62 116 GLU A C 1
ATOM 920 O O . GLU A 1 116 ? -5.786 4.266 13.642 1.00 93.62 116 GLU A O 1
ATOM 925 N N . VAL A 1 117 ? -5.882 5.792 12.000 1.00 90.31 117 VAL A N 1
ATOM 926 C CA . VAL A 1 117 ? -4.695 6.545 12.431 1.00 90.31 117 VAL A CA 1
ATOM 927 C C . VAL A 1 117 ? -4.960 7.302 13.736 1.00 90.31 117 VAL A C 1
ATOM 929 O O . VAL A 1 117 ? -4.130 7.273 14.642 1.00 90.31 117 VAL A O 1
ATOM 932 N N . GLY A 1 118 ? -6.121 7.950 13.867 1.00 80.81 118 GLY A N 1
ATOM 933 C CA . GLY A 1 118 ? -6.501 8.732 15.048 1.00 80.81 118 GLY A CA 1
ATOM 934 C C . GLY A 1 118 ? -6.921 7.891 16.258 1.00 80.81 118 GLY A C 1
ATOM 935 O O . GLY A 1 118 ? -6.838 8.365 17.389 1.00 80.81 118 GLY A O 1
ATOM 936 N N . GLY A 1 119 ? -7.357 6.646 16.039 1.00 66.06 119 GLY A N 1
ATOM 937 C CA . GLY A 1 119 ? -7.719 5.692 17.092 1.00 66.06 119 GLY A CA 1
ATOM 938 C C . GLY A 1 119 ? -6.543 4.868 17.623 1.00 66.06 119 GLY A C 1
ATOM 939 O O . GLY A 1 119 ? -6.670 4.222 18.666 1.00 66.06 119 GLY A O 1
ATOM 940 N N . THR A 1 120 ? -5.396 4.890 16.941 1.00 53.34 120 THR A N 1
ATOM 941 C CA . THR A 1 120 ? -4.193 4.192 17.398 1.00 53.34 120 THR A CA 1
ATOM 942 C C . THR A 1 120 ? -3.497 5.054 18.460 1.00 53.34 120 THR A C 1
ATOM 944 O O . THR A 1 120 ? -3.028 6.145 18.131 1.00 53.34 120 THR A O 1
ATOM 947 N N . PRO A 1 121 ? -3.403 4.625 19.738 1.00 42.88 121 PRO A N 1
ATOM 948 C CA . PRO A 1 121 ? -2.570 5.334 20.703 1.00 42.88 121 PRO A CA 1
ATOM 949 C C . PRO A 1 121 ? -1.154 5.404 20.132 1.00 42.88 121 PRO A C 1
ATOM 951 O O . PRO A 1 121 ? -0.673 4.404 19.594 1.00 42.88 121 PRO A O 1
ATOM 954 N N . ALA A 1 122 ? -0.526 6.585 20.216 1.00 44.31 122 ALA A N 1
ATOM 955 C CA . ALA A 1 122 ? 0.829 6.826 19.723 1.00 44.31 122 ALA A CA 1
ATOM 956 C C . ALA A 1 122 ? 1.708 5.597 19.996 1.00 44.31 122 ALA A C 1
ATOM 958 O O . ALA A 1 122 ? 1.633 5.076 21.119 1.00 44.31 122 ALA A O 1
ATOM 959 N N . PRO A 1 123 ? 2.479 5.103 19.003 1.00 47.41 123 PRO A N 1
ATOM 960 C CA . PRO A 1 123 ? 3.286 3.907 19.181 1.00 47.41 123 PRO A CA 1
ATOM 961 C C . PRO A 1 123 ? 4.058 4.087 20.476 1.00 47.41 123 PRO A C 1
ATOM 963 O O . PRO A 1 123 ? 4.812 5.052 20.620 1.00 47.41 123 PRO A O 1
ATOM 966 N N . THR A 1 124 ? 3.785 3.220 21.457 1.00 38.88 124 THR A N 1
ATOM 967 C CA . THR A 1 124 ? 4.570 3.217 22.685 1.00 38.88 124 THR A CA 1
ATOM 968 C C . THR A 1 124 ? 6.004 3.098 22.200 1.00 38.88 124 THR A C 1
ATOM 970 O O . THR A 1 124 ? 6.269 2.145 21.457 1.00 38.88 124 THR A O 1
ATOM 973 N N . PRO A 1 125 ? 6.888 4.074 22.487 1.00 37.84 125 PRO A N 1
ATOM 974 C CA . PRO A 1 125 ? 8.268 3.970 22.061 1.00 37.84 125 PRO A CA 1
ATOM 975 C C . PRO A 1 125 ? 8.723 2.604 22.541 1.00 37.84 125 PRO A C 1
ATOM 977 O O . PRO A 1 125 ? 8.610 2.307 23.733 1.00 37.84 125 PRO A O 1
ATOM 980 N N . VAL A 1 126 ? 9.107 1.738 21.598 1.00 44.59 126 VAL A N 1
ATOM 981 C CA . VAL A 1 126 ? 9.774 0.483 21.929 1.00 44.59 126 VAL A CA 1
ATOM 982 C C . VAL A 1 126 ? 10.851 0.912 22.912 1.00 44.59 126 VAL A C 1
ATOM 984 O O . VAL A 1 126 ? 11.649 1.770 22.524 1.00 44.59 126 VAL A O 1
ATOM 987 N N . PRO A 1 127 ? 10.828 0.456 24.181 1.00 45.25 127 PRO A N 1
ATOM 988 C CA . PRO A 1 127 ? 11.873 0.813 25.112 1.00 45.25 127 PRO A CA 1
ATOM 989 C C . PRO A 1 127 ? 13.164 0.473 24.403 1.00 45.25 127 PRO A C 1
ATOM 991 O O . PRO A 1 127 ? 13.375 -0.677 24.010 1.00 45.25 127 PRO A O 1
ATOM 994 N N . GLU A 1 128 ? 13.948 1.509 24.137 1.00 50.00 128 GLU A N 1
ATOM 995 C CA . GLU A 1 128 ? 15.287 1.381 23.627 1.00 50.00 128 GLU A CA 1
ATOM 996 C C . GLU A 1 128 ? 15.939 0.375 24.569 1.00 50.00 128 GLU A C 1
ATOM 998 O O . GLU A 1 128 ? 16.162 0.655 25.749 1.00 50.00 128 GLU A O 1
ATOM 1003 N N . LEU A 1 129 ? 16.154 -0.849 24.088 1.00 48.44 129 LEU A N 1
ATOM 1004 C CA . LEU A 1 129 ? 16.994 -1.837 24.744 1.00 48.44 129 LEU A CA 1
ATOM 1005 C C . LEU A 1 129 ? 18.437 -1.328 24.603 1.00 48.44 129 LEU A C 1
ATOM 1007 O O . LEU A 1 129 ? 19.306 -1.993 24.055 1.00 48.44 129 LEU A O 1
ATOM 1011 N N . LEU A 1 130 ? 18.696 -0.133 25.143 1.00 45.56 130 LEU A N 1
ATOM 1012 C CA . LEU A 1 130 ? 19.975 0.342 25.645 1.00 45.56 130 LEU A CA 1
ATOM 1013 C C . LEU A 1 130 ? 20.306 -0.477 26.902 1.00 45.56 130 LEU A C 1
ATOM 1015 O O . LEU A 1 130 ? 20.562 0.039 27.986 1.00 45.56 130 LEU A O 1
ATOM 1019 N N . GLY A 1 131 ? 20.334 -1.800 26.743 1.00 40.22 131 GLY A N 1
ATOM 1020 C CA . GLY A 1 131 ? 21.322 -2.591 27.440 1.00 40.22 131 GLY A CA 1
ATOM 1021 C C . GLY A 1 131 ? 22.647 -2.190 26.821 1.00 40.22 131 GLY A C 1
ATOM 1022 O O . GLY A 1 131 ? 23.006 -2.674 25.750 1.00 40.22 131 GLY A O 1
ATOM 1023 N N . ALA A 1 132 ? 23.333 -1.242 27.459 1.00 51.69 132 ALA A N 1
ATOM 1024 C CA . ALA A 1 132 ? 24.724 -0.955 27.162 1.00 51.69 132 ALA A CA 1
ATOM 1025 C C . ALA A 1 132 ? 25.474 -2.290 26.997 1.00 51.69 132 ALA A C 1
ATOM 1027 O O . ALA A 1 132 ? 25.287 -3.181 27.837 1.00 51.69 132 ALA A O 1
ATOM 1028 N N . PRO A 1 133 ? 26.301 -2.473 25.951 1.00 50.88 133 PRO A N 1
ATOM 1029 C CA . PRO A 1 133 ? 27.160 -3.640 25.893 1.00 50.88 133 PRO A CA 1
ATOM 1030 C C . PRO A 1 133 ? 28.013 -3.615 27.158 1.00 50.88 133 PRO A C 1
ATOM 1032 O O . PRO A 1 133 ? 28.810 -2.701 27.368 1.00 50.88 133 PRO A O 1
ATOM 1035 N N . THR A 1 134 ? 27.804 -4.588 28.044 1.00 52.16 134 THR A N 1
ATOM 1036 C CA . THR A 1 134 ? 28.727 -4.801 29.152 1.00 52.16 134 THR A CA 1
ATOM 1037 C C . THR A 1 134 ? 30.085 -5.074 28.506 1.00 52.16 134 THR A C 1
ATOM 1039 O O . THR A 1 134 ? 30.162 -5.982 27.673 1.00 52.16 134 THR A O 1
ATOM 1042 N N . PRO A 1 135 ? 31.141 -4.296 28.797 1.00 52.16 135 PRO A N 1
ATOM 1043 C CA . PRO A 1 135 ? 32.457 -4.572 28.248 1.00 52.16 135 PRO A CA 1
ATOM 1044 C C . PRO A 1 135 ? 32.916 -5.923 28.795 1.00 52.16 135 PRO A C 1
ATOM 1046 O O . PRO A 1 135 ? 33.314 -6.043 29.953 1.00 52.16 135 PRO A O 1
ATOM 1049 N N . VAL A 1 136 ? 32.817 -6.965 27.969 1.00 59.44 136 VAL A N 1
ATOM 1050 C CA . VAL A 1 136 ? 33.449 -8.249 28.256 1.00 59.44 136 VAL A CA 1
ATOM 1051 C C . VAL A 1 136 ? 34.946 -8.003 28.142 1.00 59.44 136 VAL A C 1
ATOM 1053 O O . VAL A 1 136 ? 35.469 -7.752 27.056 1.00 59.44 136 VAL A O 1
ATOM 1056 N N . ALA A 1 137 ? 35.617 -7.995 29.291 1.00 53.94 137 ALA A N 1
ATOM 1057 C CA . ALA A 1 137 ? 37.063 -7.896 29.363 1.00 53.94 137 ALA A CA 1
ATOM 1058 C C . ALA A 1 137 ? 37.703 -9.009 28.508 1.00 53.94 137 ALA A C 1
ATOM 1060 O O . ALA A 1 137 ? 37.256 -10.159 28.575 1.00 53.94 137 ALA A O 1
ATOM 1061 N N . PRO A 1 138 ? 38.740 -8.705 27.710 1.00 62.91 138 PRO A N 1
ATOM 1062 C CA . PRO A 1 138 ? 39.465 -9.735 26.981 1.00 62.91 138 PRO A CA 1
ATOM 1063 C C . PRO A 1 138 ? 40.155 -10.683 27.980 1.00 62.91 138 PRO A C 1
ATOM 1065 O O . PRO A 1 138 ? 40.797 -10.200 28.919 1.00 62.91 138 PRO A O 1
ATOM 1068 N N . PRO A 1 139 ? 40.070 -12.016 27.814 1.00 59.78 139 PRO A N 1
ATOM 1069 C CA . PRO A 1 139 ? 40.925 -12.919 28.569 1.00 59.78 139 PRO A CA 1
ATOM 1070 C C . PRO A 1 139 ? 42.391 -12.673 28.182 1.00 59.78 139 PRO A C 1
ATOM 1072 O O . PRO A 1 139 ? 42.742 -12.591 27.004 1.00 59.78 139 PRO A O 1
ATOM 1075 N N . ALA A 1 140 ? 43.233 -12.512 29.202 1.00 44.72 140 ALA A N 1
ATOM 1076 C CA . ALA A 1 140 ? 44.667 -12.281 29.075 1.00 44.72 140 ALA A CA 1
ATOM 1077 C C . ALA A 1 140 ? 45.391 -13.451 28.364 1.00 44.72 140 ALA A C 1
ATOM 1079 O O . ALA A 1 140 ? 44.956 -14.600 28.477 1.00 44.72 140 ALA A O 1
ATOM 1080 N N . PRO A 1 141 ? 46.508 -13.182 27.657 1.00 52.44 141 PRO A N 1
ATOM 1081 C CA . PRO A 1 141 ? 47.203 -14.165 26.839 1.00 52.44 141 PRO A CA 1
ATOM 1082 C C . PRO A 1 141 ? 48.195 -14.985 27.675 1.00 52.44 141 PRO A C 1
ATOM 1084 O O . PRO A 1 141 ? 49.078 -14.428 28.326 1.00 52.44 141 PRO A O 1
ATOM 1087 N N . ALA A 1 142 ? 48.109 -16.313 27.605 1.00 43.66 142 ALA A N 1
ATOM 1088 C CA . ALA A 1 142 ? 49.199 -17.200 28.002 1.00 43.66 142 ALA A CA 1
ATOM 1089 C C . ALA A 1 142 ? 49.189 -18.489 27.163 1.00 43.66 142 ALA A C 1
ATOM 1091 O O . ALA A 1 142 ? 48.140 -19.103 26.995 1.00 43.66 142 ALA A O 1
ATOM 1092 N N . ALA A 1 143 ? 50.391 -18.873 26.709 1.00 43.84 143 ALA A N 1
ATOM 1093 C CA . ALA A 1 143 ? 50.778 -20.051 25.914 1.00 43.84 143 ALA A CA 1
ATOM 1094 C C . ALA A 1 143 ? 50.328 -20.003 24.434 1.00 43.84 143 ALA A C 1
ATOM 1096 O O . ALA A 1 143 ? 49.171 -20.226 24.117 1.00 43.84 143 ALA A O 1
ATOM 1097 N N . LEU A 1 144 ? 51.157 -19.669 23.434 1.00 42.84 144 LEU A N 1
ATOM 1098 C CA . LEU A 1 144 ? 52.542 -20.096 23.177 1.00 42.84 144 LEU A CA 1
ATOM 1099 C C . LEU A 1 144 ? 52.704 -21.616 23.335 1.00 42.84 144 LEU A C 1
ATOM 1101 O O . LEU A 1 144 ? 53.113 -22.076 24.394 1.00 42.84 144 LEU A O 1
ATOM 1105 N N . ALA A 1 145 ? 52.354 -22.365 22.282 1.00 40.53 145 ALA A N 1
ATOM 1106 C CA . ALA A 1 145 ? 53.137 -23.474 21.707 1.00 40.53 145 ALA A CA 1
ATOM 1107 C C . ALA A 1 145 ? 52.241 -24.510 21.002 1.00 40.53 145 ALA A C 1
ATOM 1109 O O . ALA A 1 145 ? 51.632 -25.349 21.654 1.00 40.53 145 ALA A O 1
ATOM 1110 N N . ALA A 1 146 ? 52.214 -24.462 19.669 1.00 41.56 146 ALA A N 1
ATOM 1111 C CA . ALA A 1 146 ? 52.236 -25.613 18.752 1.00 41.56 146 ALA A CA 1
ATOM 1112 C C . ALA A 1 146 ? 52.089 -25.041 17.327 1.00 41.56 146 ALA A C 1
ATOM 1114 O O . ALA A 1 146 ? 51.026 -24.567 16.949 1.00 41.56 146 ALA A O 1
ATOM 1115 N N . LEU A 1 147 ? 53.200 -24.732 16.660 1.00 42.06 147 LEU A N 1
ATOM 1116 C CA . LEU A 1 147 ? 53.941 -25.643 15.778 1.00 42.06 147 LEU A CA 1
ATOM 1117 C C . LEU A 1 147 ? 53.255 -25.857 14.418 1.00 42.06 147 LEU A C 1
ATOM 1119 O O . LEU A 1 147 ? 52.241 -26.531 14.305 1.00 42.06 147 LEU A O 1
ATOM 1123 N N . ASP A 1 148 ? 53.941 -25.300 13.418 1.00 37.91 148 ASP A N 1
ATOM 1124 C CA . ASP A 1 148 ? 54.195 -25.848 12.084 1.00 37.91 148 ASP A CA 1
ATOM 1125 C C . ASP A 1 148 ? 53.077 -25.970 11.028 1.00 37.91 148 ASP A C 1
ATOM 1127 O O . ASP A 1 148 ? 52.309 -26.921 11.018 1.00 37.91 148 ASP A O 1
ATOM 1131 N N . SER A 1 149 ? 53.132 -25.020 10.071 1.00 40.56 149 SER A N 1
ATOM 1132 C CA . SER A 1 149 ? 53.405 -25.187 8.615 1.00 40.56 149 SER A CA 1
ATOM 1133 C C . SER A 1 149 ? 52.538 -26.147 7.749 1.00 40.56 149 SER A C 1
ATOM 1135 O O . SER A 1 149 ? 51.998 -27.110 8.270 1.00 40.56 149 SER A O 1
ATOM 1137 N N . PRO A 1 150 ? 52.457 -26.011 6.391 1.00 54.06 150 PRO A N 1
ATOM 1138 C CA . PRO A 1 150 ? 53.117 -25.059 5.481 1.00 54.06 150 PRO A CA 1
ATOM 1139 C C . PRO A 1 150 ? 52.211 -24.367 4.420 1.00 54.06 150 PRO A C 1
ATOM 1141 O O . PRO A 1 150 ? 51.087 -24.762 4.119 1.00 54.06 150 PRO A O 1
ATOM 1144 N N . ARG A 1 151 ? 52.808 -23.351 3.773 1.00 50.41 151 ARG A N 1
ATOM 1145 C CA . ARG A 1 151 ? 52.404 -22.691 2.514 1.00 50.41 151 ARG A CA 1
ATOM 1146 C C . ARG A 1 151 ? 51.997 -23.668 1.398 1.00 50.41 151 ARG A C 1
ATOM 1148 O O . ARG A 1 151 ? 52.762 -24.569 1.059 1.00 50.41 151 ARG A O 1
ATOM 1155 N N . ARG A 1 152 ? 50.929 -23.325 0.666 1.00 44.47 152 ARG A N 1
ATOM 1156 C CA . ARG A 1 152 ? 50.789 -23.639 -0.767 1.00 44.47 152 ARG A CA 1
ATOM 1157 C C . ARG A 1 152 ? 50.320 -22.416 -1.549 1.00 44.47 152 ARG A C 1
ATOM 1159 O O . ARG A 1 152 ? 49.230 -21.905 -1.327 1.00 44.47 152 ARG A O 1
ATOM 1166 N N . SER A 1 153 ? 51.171 -21.986 -2.473 1.00 46.34 153 SER A N 1
ATOM 1167 C CA . SER A 1 153 ? 50.832 -21.117 -3.596 1.00 46.34 153 SER A CA 1
ATOM 1168 C C . SER A 1 153 ? 50.028 -21.896 -4.640 1.00 46.34 153 SER A C 1
ATOM 1170 O O . SER A 1 153 ? 50.379 -23.035 -4.944 1.00 46.34 153 SER A O 1
ATOM 1172 N N . SER A 1 154 ? 49.009 -21.270 -5.230 1.00 44.44 154 SER A N 1
ATOM 1173 C CA . SER A 1 154 ? 48.494 -21.585 -6.573 1.00 44.44 154 SER A CA 1
ATOM 1174 C C . SER A 1 154 ? 47.627 -20.409 -7.051 1.00 44.44 154 SER A C 1
ATOM 1176 O O . SER A 1 154 ? 46.632 -20.102 -6.408 1.00 44.44 154 SER A O 1
ATOM 1178 N N . SER A 1 155 ? 48.117 -19.586 -7.986 1.00 46.69 155 SER A N 1
ATOM 1179 C CA . SER A 1 155 ? 47.672 -19.497 -9.401 1.00 46.69 155 SER A CA 1
ATOM 1180 C C . SER A 1 155 ? 46.175 -19.183 -9.605 1.00 46.69 155 SER A C 1
ATOM 1182 O O . SER A 1 155 ? 45.335 -19.988 -9.223 1.00 46.69 155 SER A O 1
ATOM 1184 N N . GLY A 1 156 ? 45.876 -18.023 -10.226 1.00 41.78 156 GLY A N 1
ATOM 1185 C CA . GLY A 1 156 ? 44.531 -17.529 -10.617 1.00 41.78 156 GLY A CA 1
ATOM 1186 C C . GLY A 1 156 ? 43.861 -18.337 -11.749 1.00 41.78 156 GLY A C 1
ATOM 1187 O O . GLY A 1 156 ? 44.239 -19.496 -11.906 1.00 41.78 156 GLY A O 1
ATOM 1188 N N . PRO A 1 157 ? 42.938 -17.793 -12.590 1.00 64.75 157 PRO A N 1
ATOM 1189 C CA . PRO A 1 157 ? 42.513 -16.390 -12.798 1.00 64.75 157 PRO A CA 1
ATOM 1190 C C . PRO A 1 157 ? 40.968 -16.191 -12.901 1.00 64.75 157 PRO A C 1
ATOM 1192 O O . PRO A 1 157 ? 40.222 -17.161 -12.856 1.00 64.75 157 PRO A O 1
ATOM 1195 N N . ALA A 1 158 ? 40.481 -14.956 -13.118 1.00 41.47 158 ALA A N 1
ATOM 1196 C CA . ALA A 1 158 ? 39.301 -14.676 -13.966 1.00 41.47 158 ALA A CA 1
ATOM 1197 C C . ALA A 1 158 ? 39.160 -13.168 -14.252 1.00 41.47 158 ALA A C 1
ATOM 1199 O O . ALA A 1 158 ? 39.003 -12.352 -13.347 1.00 41.47 158 ALA A O 1
ATOM 1200 N N . GLN A 1 159 ? 39.225 -12.820 -15.532 1.00 59.50 159 GLN A N 1
ATOM 1201 C CA . GLN A 1 159 ? 38.985 -11.489 -16.083 1.00 59.50 159 GLN A CA 1
ATOM 1202 C C . GLN A 1 159 ? 37.467 -11.276 -16.243 1.00 59.50 159 GLN A C 1
ATOM 1204 O O . GLN A 1 159 ? 36.799 -12.185 -16.742 1.00 59.50 159 GLN A O 1
ATOM 1209 N N . PRO A 1 160 ? 36.894 -10.129 -15.834 1.00 59.47 160 PRO A N 1
ATOM 1210 C CA . PRO A 1 160 ? 35.476 -9.858 -16.048 1.00 59.47 160 PRO A CA 1
ATOM 1211 C C . PRO A 1 160 ? 35.185 -9.589 -17.538 1.00 59.47 160 PRO A C 1
ATOM 1213 O O . PRO A 1 160 ? 36.027 -8.998 -18.222 1.00 59.47 160 PRO A O 1
ATOM 1216 N N . PRO A 1 161 ? 34.019 -10.014 -18.058 1.00 55.00 161 PRO A N 1
ATOM 1217 C CA . PRO A 1 161 ? 33.630 -9.752 -19.436 1.00 55.00 161 PRO A CA 1
ATOM 1218 C C . PRO A 1 161 ? 33.267 -8.279 -19.666 1.00 55.00 161 PRO A C 1
ATOM 1220 O O . PRO A 1 161 ? 32.723 -7.590 -18.804 1.00 55.00 161 PRO A O 1
ATOM 1223 N N . ASP A 1 162 ? 33.588 -7.839 -20.876 1.00 54.56 162 ASP A N 1
ATOM 1224 C CA . ASP A 1 162 ? 33.391 -6.510 -21.447 1.00 54.56 162 ASP A CA 1
ATOM 1225 C C . ASP A 1 162 ? 31.883 -6.184 -21.614 1.00 54.56 162 ASP A C 1
ATOM 1227 O O . ASP A 1 162 ? 31.160 -6.971 -22.232 1.00 54.56 162 ASP A O 1
ATOM 1231 N N . PRO A 1 163 ? 31.357 -5.055 -21.094 1.00 53.72 163 PRO A N 1
ATOM 1232 C CA . PRO A 1 163 ? 29.928 -4.713 -21.164 1.00 53.72 163 PRO A CA 1
ATOM 1233 C C . PRO A 1 163 ? 29.475 -4.116 -22.511 1.00 53.72 163 PRO A C 1
ATOM 1235 O O . PRO A 1 163 ? 28.383 -3.553 -22.619 1.00 53.72 163 PRO A O 1
ATOM 1238 N N . SER A 1 164 ? 30.282 -4.213 -23.563 1.00 52.44 164 SER A N 1
ATOM 1239 C 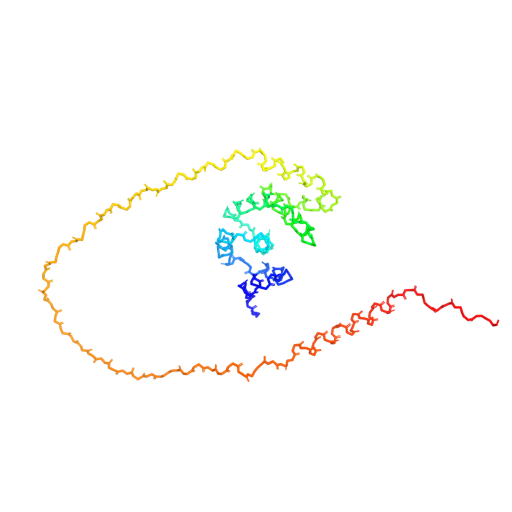CA . SER A 1 164 ? 30.071 -3.493 -24.820 1.00 52.44 164 SER A CA 1
ATOM 1240 C C . SER A 1 164 ? 29.403 -4.325 -25.925 1.00 52.44 164 SER A C 1
ATOM 1242 O O . SER A 1 164 ? 29.740 -4.184 -27.095 1.00 52.44 164 SER A O 1
ATOM 1244 N N . THR A 1 165 ? 28.420 -5.187 -25.628 1.00 56.19 165 THR A N 1
ATOM 1245 C CA . THR A 1 165 ? 27.608 -5.821 -26.695 1.00 56.19 165 THR A CA 1
ATOM 1246 C C . THR A 1 165 ? 26.239 -6.310 -26.208 1.00 56.19 165 THR A C 1
ATOM 1248 O O . THR A 1 165 ? 26.022 -7.509 -26.114 1.00 56.19 165 THR A O 1
ATOM 1251 N N . GLN A 1 166 ? 25.291 -5.415 -25.897 1.00 48.94 166 GLN A N 1
ATOM 1252 C CA . GLN A 1 166 ? 23.853 -5.765 -25.859 1.00 48.94 166 GLN A CA 1
ATOM 1253 C C . GLN A 1 166 ? 22.953 -4.524 -25.727 1.00 48.94 166 GLN A C 1
ATOM 1255 O O . GLN A 1 166 ? 22.222 -4.317 -24.765 1.00 48.94 166 GLN A O 1
ATOM 1260 N N . ARG A 1 167 ? 22.985 -3.654 -26.733 1.00 51.88 167 ARG A N 1
ATOM 1261 C CA . ARG A 1 167 ? 21.903 -2.693 -26.975 1.00 51.88 167 ARG A CA 1
ATOM 1262 C C . ARG A 1 167 ? 21.553 -2.814 -28.440 1.00 51.88 167 ARG A C 1
ATOM 1264 O O . ARG A 1 167 ? 22.334 -2.324 -29.236 1.00 51.88 167 ARG A O 1
ATOM 1271 N N . LEU A 1 168 ? 20.468 -3.530 -28.752 1.00 52.69 168 LEU A N 1
ATOM 1272 C CA . LEU A 1 168 ? 19.686 -3.539 -30.008 1.00 52.69 168 LEU A CA 1
ATOM 1273 C C . LEU A 1 168 ? 18.921 -4.882 -30.091 1.00 52.69 168 LEU A C 1
ATOM 1275 O O . LEU A 1 168 ? 19.355 -5.798 -30.783 1.00 52.69 168 LEU A O 1
ATOM 1279 N N . PRO A 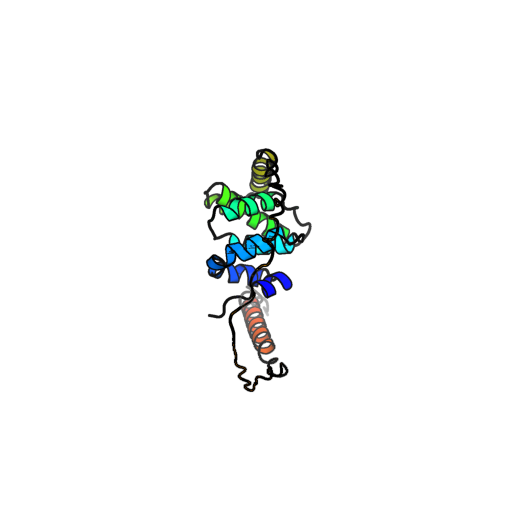1 169 ? 17.850 -5.066 -29.291 1.00 52.19 169 PRO A N 1
ATOM 1280 C CA . PRO A 1 169 ? 16.554 -5.299 -29.955 1.00 52.19 169 PRO A CA 1
ATOM 1281 C C . PRO A 1 169 ? 15.313 -4.699 -29.257 1.00 52.19 169 PRO A C 1
ATOM 1283 O O . PRO A 1 169 ? 14.209 -4.819 -29.783 1.00 52.19 169 PRO A O 1
ATOM 1286 N N . VAL A 1 170 ? 15.445 -4.019 -28.111 1.00 55.59 170 VAL A N 1
ATOM 1287 C CA . VAL A 1 170 ? 14.271 -3.550 -27.334 1.00 55.59 170 VAL A CA 1
ATOM 1288 C C . VAL A 1 170 ? 13.511 -2.410 -28.032 1.00 55.59 170 VAL A C 1
ATOM 1290 O O . VAL A 1 170 ? 12.287 -2.337 -27.956 1.00 55.59 170 VAL A O 1
ATOM 1293 N N . VAL A 1 171 ? 14.208 -1.559 -28.792 1.00 55.91 171 VAL A N 1
ATOM 1294 C CA . VAL A 1 171 ? 13.587 -0.409 -29.479 1.00 55.91 171 VAL A CA 1
ATOM 1295 C C . VAL A 1 171 ? 12.652 -0.852 -30.614 1.00 55.91 171 VAL A C 1
ATOM 1297 O O . VAL A 1 171 ? 11.642 -0.199 -30.865 1.00 55.91 171 VAL A O 1
ATOM 1300 N N . LEU A 1 172 ? 12.930 -1.990 -31.263 1.00 61.91 172 LEU A N 1
ATOM 1301 C CA . LEU A 1 172 ? 12.088 -2.488 -32.355 1.00 61.91 172 LEU A CA 1
ATOM 1302 C C . LEU A 1 172 ? 10.753 -3.045 -31.831 1.00 61.91 172 LEU A C 1
ATOM 1304 O O . LEU A 1 172 ? 9.711 -2.819 -32.441 1.00 61.91 172 LEU A O 1
ATOM 1308 N N . GLY A 1 173 ? 10.772 -3.720 -30.675 1.00 67.38 173 GLY A N 1
ATOM 1309 C CA . GLY A 1 173 ? 9.568 -4.283 -30.054 1.00 67.38 173 GLY A CA 1
ATOM 1310 C C . GLY A 1 173 ? 8.567 -3.212 -29.612 1.00 67.38 173 GLY A C 1
ATOM 1311 O O . GLY A 1 173 ? 7.370 -3.349 -29.859 1.00 67.38 173 GLY A O 1
ATOM 1312 N N . ALA A 1 174 ? 9.056 -2.108 -29.036 1.00 72.19 174 ALA A N 1
ATOM 1313 C CA . ALA A 1 174 ? 8.207 -0.993 -28.610 1.00 72.19 174 ALA A CA 1
ATOM 1314 C C . ALA A 1 174 ? 7.510 -0.292 -29.793 1.00 72.19 174 ALA A C 1
ATOM 1316 O O . ALA A 1 174 ? 6.338 0.067 -29.695 1.00 72.19 174 ALA A O 1
ATOM 1317 N N . LEU A 1 175 ? 8.197 -0.153 -30.934 1.00 78.75 175 LEU A N 1
ATOM 1318 C CA . LEU A 1 175 ? 7.634 0.443 -32.152 1.00 78.75 175 LEU A CA 1
ATOM 1319 C C . LEU A 1 175 ? 6.518 -0.412 -32.767 1.00 78.75 175 LEU A C 1
ATOM 1321 O O . LEU A 1 175 ? 5.498 0.127 -33.197 1.00 78.75 175 LEU A O 1
ATOM 1325 N N . VAL A 1 176 ? 6.684 -1.737 -32.778 1.00 84.69 176 VAL A N 1
ATOM 1326 C CA . VAL A 1 176 ? 5.655 -2.659 -33.285 1.00 84.69 176 VAL A CA 1
ATOM 1327 C C . VAL A 1 176 ? 4.419 -2.644 -32.384 1.00 84.69 176 VAL A C 1
ATOM 1329 O O . VAL A 1 176 ? 3.301 -2.569 -32.889 1.00 84.69 176 VAL A O 1
ATOM 1332 N N . LEU A 1 177 ? 4.603 -2.642 -31.059 1.00 87.12 177 LEU A N 1
ATOM 1333 C CA . LEU A 1 177 ? 3.488 -2.575 -30.111 1.00 87.12 177 LEU A CA 1
ATOM 1334 C C . LEU A 1 177 ? 2.706 -1.257 -30.246 1.00 87.12 177 LEU A C 1
ATOM 1336 O O . LEU A 1 177 ? 1.476 -1.275 -30.279 1.00 87.12 177 LEU A O 1
ATOM 1340 N N . LEU A 1 178 ? 3.409 -0.129 -30.403 1.00 90.38 178 LEU A N 1
ATOM 1341 C CA . LEU A 1 178 ? 2.789 1.181 -30.616 1.00 90.38 178 LEU A CA 1
ATOM 1342 C C . LEU A 1 178 ? 1.951 1.211 -31.907 1.00 90.38 178 LEU A C 1
ATOM 1344 O O . LEU A 1 178 ? 0.815 1.681 -31.888 1.00 90.38 178 LEU A O 1
ATOM 1348 N N . MET A 1 179 ? 2.475 0.666 -33.011 1.00 90.50 179 MET A N 1
ATOM 1349 C CA . MET A 1 179 ? 1.752 0.573 -34.289 1.00 90.50 179 MET A CA 1
ATOM 1350 C C . MET A 1 179 ? 0.461 -0.251 -34.169 1.00 90.50 179 MET A C 1
ATOM 1352 O O . MET A 1 179 ? -0.568 0.140 -34.721 1.00 90.50 179 MET A O 1
ATOM 1356 N N . ILE A 1 180 ? 0.488 -1.359 -33.419 1.00 92.25 180 ILE A N 1
ATOM 1357 C CA . ILE A 1 180 ? -0.694 -2.207 -33.191 1.00 92.25 180 ILE A CA 1
ATOM 1358 C C . ILE A 1 180 ? -1.757 -1.453 -32.388 1.00 92.25 180 ILE A C 1
ATOM 1360 O O . ILE A 1 180 ? -2.928 -1.477 -32.764 1.00 92.25 180 ILE A O 1
ATOM 1364 N N . ILE A 1 181 ? -1.362 -0.750 -31.321 1.00 91.62 181 ILE A N 1
ATOM 1365 C CA . ILE A 1 181 ? -2.292 0.031 -30.491 1.00 91.62 181 ILE A CA 1
ATOM 1366 C C . ILE A 1 181 ? -2.955 1.134 -31.322 1.00 91.62 181 ILE A C 1
ATOM 1368 O O . ILE A 1 181 ? -4.175 1.276 -31.281 1.00 91.62 181 ILE A O 1
ATOM 1372 N N . VAL A 1 182 ? -2.182 1.871 -32.129 1.00 92.62 182 VAL A N 1
ATOM 1373 C CA . VAL A 1 182 ? -2.722 2.927 -33.004 1.00 92.62 182 VAL A CA 1
ATOM 1374 C C . VAL A 1 182 ? -3.718 2.352 -34.014 1.00 92.62 182 VAL A C 1
ATOM 1376 O O . VAL A 1 182 ? -4.806 2.903 -34.175 1.00 92.62 182 VAL A O 1
ATOM 1379 N N . ALA A 1 183 ? -3.394 1.226 -34.655 1.00 88.44 183 ALA A N 1
ATOM 1380 C CA . ALA A 1 183 ? -4.302 0.570 -35.594 1.00 88.44 183 ALA A CA 1
ATOM 1381 C C . ALA A 1 183 ? -5.606 0.112 -34.919 1.00 88.44 183 ALA A C 1
ATOM 1383 O O . ALA A 1 183 ? -6.684 0.275 -35.491 1.00 88.44 183 ALA A O 1
ATOM 1384 N N . LEU A 1 184 ? -5.520 -0.410 -33.691 1.00 91.44 184 LEU A N 1
ATOM 1385 C CA . LEU A 1 184 ? -6.685 -0.847 -32.925 1.00 91.44 184 LEU A CA 1
ATOM 1386 C C . LEU A 1 184 ? -7.584 0.336 -32.551 1.00 91.44 184 LEU A C 1
ATOM 1388 O O . LEU A 1 184 ? -8.797 0.262 -32.725 1.00 91.44 184 LEU A O 1
ATOM 1392 N N . VAL A 1 185 ? -6.988 1.441 -32.090 1.00 89.62 185 VAL A N 1
ATOM 1393 C CA . VAL A 1 185 ? -7.718 2.671 -31.755 1.00 89.62 185 VAL A CA 1
ATOM 1394 C C . VAL A 1 185 ? -8.443 3.207 -32.985 1.00 89.62 185 VAL A C 1
ATOM 1396 O O . VAL A 1 185 ? -9.629 3.499 -32.888 1.00 89.62 185 VAL A O 1
ATOM 1399 N N . VAL A 1 186 ? -7.780 3.273 -34.146 1.00 84.81 186 VAL A N 1
ATOM 1400 C CA . VAL A 1 186 ? -8.402 3.722 -35.405 1.00 84.81 186 VAL A CA 1
ATOM 1401 C C . VAL A 1 186 ? -9.550 2.801 -35.826 1.00 84.81 186 VAL A C 1
ATOM 1403 O O . VAL A 1 186 ? -10.608 3.294 -36.207 1.00 84.81 186 VAL A O 1
ATOM 1406 N N . ALA A 1 187 ? -9.380 1.481 -35.721 1.00 79.69 187 ALA A N 1
ATOM 1407 C CA . ALA A 1 187 ? -10.425 0.514 -36.062 1.00 79.69 187 ALA A CA 1
ATOM 1408 C C . ALA A 1 187 ? -11.634 0.567 -35.108 1.00 79.69 187 ALA A C 1
ATOM 1410 O O . ALA A 1 187 ? -12.749 0.238 -35.508 1.00 79.69 187 ALA A O 1
ATOM 1411 N N . LEU A 1 188 ? -11.415 0.981 -33.857 1.00 82.81 188 LEU A N 1
ATOM 1412 C CA . LEU A 1 188 ? -12.443 1.087 -32.824 1.00 82.81 188 LEU A CA 1
ATOM 1413 C C . LEU A 1 188 ? -13.154 2.446 -32.799 1.00 82.81 188 LEU A C 1
ATOM 1415 O O . LEU A 1 188 ? -14.133 2.568 -32.070 1.00 82.81 188 LEU A O 1
ATOM 1419 N N . GLN A 1 189 ? -12.713 3.452 -33.566 1.00 80.94 189 GLN A N 1
ATOM 1420 C CA . GLN A 1 189 ? -13.451 4.713 -33.706 1.00 80.94 189 GLN A CA 1
ATOM 1421 C C . GLN A 1 189 ? -14.706 4.478 -34.570 1.00 80.94 189 GLN A C 1
ATOM 1423 O O . GLN A 1 189 ? -14.593 4.274 -35.784 1.00 80.94 189 GLN A O 1
ATOM 1428 N N . PRO A 1 190 ? -15.922 4.524 -33.997 1.00 64.31 190 PRO A N 1
ATOM 1429 C CA . PRO A 1 190 ? -17.138 4.369 -34.766 1.00 64.31 190 PRO A CA 1
ATOM 1430 C C . PRO A 1 190 ? -17.474 5.719 -35.402 1.00 64.31 190 PRO A C 1
ATOM 1432 O O . PRO A 1 190 ? -17.988 6.618 -34.745 1.00 64.31 190 PRO A O 1
ATOM 1435 N N . GLY A 1 191 ? -17.202 5.848 -36.700 1.00 66.50 191 GLY A N 1
ATOM 1436 C CA . GLY A 1 191 ? -17.893 6.835 -37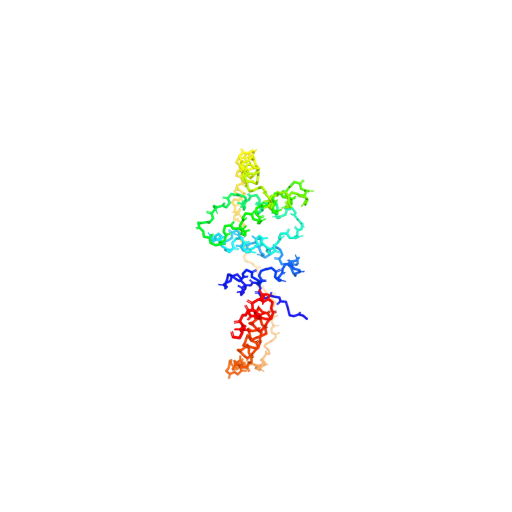.529 1.00 66.50 191 GLY A CA 1
ATOM 1437 C C . GLY A 1 191 ? -17.010 7.855 -38.229 1.00 66.50 191 GLY A C 1
ATOM 1438 O O . GLY A 1 191 ? -16.851 8.966 -37.751 1.00 66.50 191 GLY A O 1
ATOM 1439 N N . TRP A 1 192 ? -16.563 7.512 -39.439 1.00 58.56 192 TRP A N 1
ATOM 1440 C CA . TRP A 1 192 ? -16.344 8.486 -40.525 1.00 58.56 192 TRP A CA 1
ATOM 1441 C C . TRP A 1 192 ? -16.944 8.018 -41.862 1.00 58.56 192 TRP A C 1
ATOM 1443 O O . TRP A 1 192 ? -16.754 8.645 -42.899 1.00 58.56 192 TRP A O 1
ATOM 1453 N N . ALA A 1 193 ? -17.713 6.926 -41.861 1.00 61.09 193 ALA A N 1
ATOM 1454 C CA . ALA A 1 193 ? -18.402 6.434 -43.047 1.00 61.09 193 ALA A CA 1
ATOM 1455 C C . ALA A 1 193 ? -19.847 6.945 -43.078 1.00 61.09 193 ALA A C 1
ATOM 1457 O O . ALA A 1 193 ? -20.768 6.145 -42.973 1.00 61.09 193 ALA A O 1
ATOM 1458 N N . SER A 1 194 ? -20.064 8.263 -43.158 1.00 59.81 194 SER A N 1
ATOM 1459 C CA . SER A 1 194 ? -21.368 8.856 -43.517 1.00 59.81 194 SER A CA 1
ATOM 1460 C C . SER A 1 194 ? -21.246 10.361 -43.761 1.00 59.81 194 SER A C 1
ATOM 1462 O O . SER A 1 194 ? -21.443 11.127 -42.832 1.00 59.81 194 SER A O 1
ATOM 1464 N N . THR A 1 195 ? -20.908 10.765 -44.992 1.00 57.09 195 THR A N 1
ATOM 1465 C CA . THR A 1 195 ? -21.658 11.754 -45.806 1.00 57.09 195 THR A CA 1
ATOM 1466 C C . THR A 1 195 ? -20.864 12.100 -47.068 1.00 57.09 195 THR A C 1
ATOM 1468 O O . THR A 1 195 ? -20.143 13.090 -47.121 1.00 57.09 195 THR A O 1
ATOM 1471 N N . GLN A 1 196 ? -21.028 11.294 -48.115 1.00 58.12 196 GLN A N 1
ATOM 1472 C CA . GLN A 1 196 ? -21.081 11.828 -49.475 1.00 58.12 196 GLN A CA 1
ATOM 1473 C C . GLN A 1 196 ? -22.414 11.371 -50.063 1.00 58.12 196 GLN A C 1
ATOM 1475 O O . GLN A 1 196 ? -22.591 10.203 -50.401 1.00 58.12 196 GLN A O 1
ATOM 1480 N N . GLY A 1 197 ? -23.374 12.291 -50.060 1.00 62.09 197 GLY A N 1
ATOM 1481 C CA . GLY A 1 197 ? -24.602 12.216 -50.841 1.00 62.09 197 GLY A CA 1
ATOM 1482 C C . GLY A 1 197 ? -24.539 13.274 -51.950 1.00 62.09 197 GLY A C 1
ATOM 1483 O O . GLY A 1 197 ? -23.847 14.271 -51.751 1.00 62.09 197 GLY A O 1
ATOM 1484 N N . PRO A 1 198 ? -25.199 13.005 -53.086 1.00 60.88 198 PRO A N 1
ATOM 1485 C CA . PRO A 1 198 ? -24.866 13.460 -54.444 1.00 60.88 198 PRO A CA 1
ATOM 1486 C C . PRO A 1 198 ? -24.940 14.967 -54.702 1.00 60.88 198 PRO A C 1
ATOM 1488 O O . PRO A 1 198 ? -25.781 15.645 -54.071 1.00 60.88 198 PRO A O 1
#

Sequence (198 aa):
MDTPDLESILARRDLAGAEAARAHVGPHSVFLSNHYWRTQDWVERSLVVHMVQDQRGPHLRSLFNDFLCAPEPASEYSEHVALAKAVCLAQLRGDPSLVAHYQDDREALRRDVEAEVGGTPAPTPVPELLGAPTPVAPPAPAALAALDSPRRSSSGPAQPPDPSTQRLPVVLGALVLLMIIVALVVALQPGWASTQGP

Secondary structure (DSSP, 8-state):
-PPP-HHHHHHHT-HHHHHHHGGG-GGGHHHHHHHHHH---HHHHHHHHHHHTT---HHHHHHHHHHHTPPPPSSTTHHHHHHHHHHHHHHHHT-THHHHHHHH-HHHHHHHHHHHHHHS--PPPP----------PPPPP-----------------PPPPS-S--SSHHHHHHHHHHHHHHHHHHH----------

Radius of gyration: 27.73 Å; chains: 1; bounding box: 79×42×84 Å